Protein AF-A0A959N0W8-F1 (afdb_monomer)

Structure (mmCIF, N/CA/C/O backbone):
data_AF-A0A959N0W8-F1
#
_entry.id   AF-A0A959N0W8-F1
#
loop_
_atom_site.group_PDB
_atom_site.id
_atom_site.type_symbol
_atom_site.label_atom_id
_atom_site.label_alt_id
_atom_site.label_comp_id
_atom_site.label_asym_id
_atom_site.label_entity_id
_atom_site.label_seq_id
_atom_site.pdbx_PDB_ins_code
_atom_site.Cartn_x
_atom_site.Cartn_y
_atom_site.Cartn_z
_atom_site.occupancy
_atom_site.B_iso_or_equiv
_atom_site.auth_seq_id
_atom_site.auth_comp_id
_atom_site.auth_asym_id
_atom_site.auth_atom_id
_atom_site.pdbx_PDB_model_num
ATOM 1 N N . MET A 1 1 ? 77.997 22.842 15.048 1.00 47.34 1 MET A N 1
ATOM 2 C CA . MET A 1 1 ? 76.573 23.053 15.392 1.00 47.34 1 MET A CA 1
ATOM 3 C C . MET A 1 1 ? 75.755 22.990 14.101 1.00 47.34 1 MET A C 1
ATOM 5 O O . MET A 1 1 ? 76.211 23.548 13.115 1.00 47.34 1 MET A O 1
ATOM 9 N N . LYS A 1 2 ? 74.599 22.307 14.126 1.00 52.41 2 LYS A N 1
ATOM 10 C CA . LYS A 1 2 ? 73.578 22.145 13.059 1.00 52.41 2 LYS A CA 1
ATOM 11 C C . LYS A 1 2 ? 73.910 21.214 11.871 1.00 52.41 2 LYS A C 1
ATOM 13 O O . LYS A 1 2 ? 74.287 21.653 10.795 1.00 52.41 2 LYS A O 1
ATOM 18 N N . LYS A 1 3 ? 73.633 19.916 12.056 1.00 55.09 3 LYS A N 1
ATOM 19 C CA . LYS A 1 3 ? 73.355 18.934 10.987 1.00 55.09 3 LYS A CA 1
ATOM 20 C C . LYS A 1 3 ? 72.047 18.191 11.297 1.00 55.09 3 LYS A C 1
ATOM 22 O O . LYS A 1 3 ? 72.105 17.036 11.681 1.00 55.09 3 LYS A O 1
ATOM 27 N N . ILE A 1 4 ? 70.880 18.834 11.194 1.00 58.09 4 ILE A N 1
ATOM 28 C CA . ILE A 1 4 ? 69.575 18.136 11.281 1.00 58.09 4 ILE A CA 1
ATOM 29 C C . ILE A 1 4 ? 68.514 18.910 10.472 1.00 58.09 4 ILE A C 1
ATOM 31 O O . ILE A 1 4 ? 67.648 19.539 11.060 1.00 58.09 4 ILE A O 1
ATOM 35 N N . ILE A 1 5 ? 68.603 18.941 9.133 1.00 57.12 5 ILE A N 1
ATOM 36 C CA . ILE A 1 5 ? 67.492 19.417 8.259 1.00 57.12 5 ILE A CA 1
ATOM 37 C C . ILE A 1 5 ? 67.332 18.555 6.978 1.00 57.12 5 ILE A C 1
ATOM 39 O O . ILE A 1 5 ? 66.414 18.764 6.202 1.00 57.12 5 ILE A O 1
ATOM 43 N N . PHE A 1 6 ? 68.156 17.527 6.732 1.00 55.47 6 PHE A N 1
ATOM 44 C CA . PHE A 1 6 ? 68.065 16.775 5.461 1.00 55.47 6 PHE A CA 1
ATOM 45 C C . PHE A 1 6 ? 67.044 15.625 5.451 1.00 55.47 6 PHE A C 1
ATOM 47 O O . PHE A 1 6 ? 66.518 15.288 4.395 1.00 55.47 6 PHE A O 1
ATOM 54 N N . ILE A 1 7 ? 66.717 15.051 6.610 1.00 68.56 7 ILE A N 1
ATOM 55 C CA . ILE A 1 7 ? 65.813 13.890 6.705 1.00 68.56 7 ILE A CA 1
ATOM 56 C C . ILE A 1 7 ? 64.339 14.246 6.405 1.00 68.56 7 ILE A C 1
ATOM 58 O O . ILE A 1 7 ? 63.716 13.511 5.641 1.00 68.56 7 ILE A O 1
ATOM 62 N N . PRO A 1 8 ? 63.767 15.366 6.903 1.00 68.94 8 PRO A N 1
ATOM 63 C CA . PRO A 1 8 ? 62.358 15.688 6.650 1.00 68.94 8 PRO A CA 1
ATOM 64 C C . PRO A 1 8 ? 62.083 15.983 5.174 1.00 68.94 8 PRO A C 1
ATOM 66 O O . PRO A 1 8 ? 61.073 15.553 4.632 1.00 68.94 8 PRO A O 1
ATOM 69 N N . VAL A 1 9 ? 63.010 16.677 4.507 1.00 75.44 9 VAL A N 1
ATOM 70 C CA . VAL A 1 9 ? 62.871 17.036 3.089 1.00 75.44 9 VAL A CA 1
ATOM 71 C C . VAL A 1 9 ? 62.937 15.791 2.211 1.00 75.44 9 VAL A C 1
ATOM 73 O O . VAL A 1 9 ? 62.137 15.651 1.293 1.00 75.44 9 VAL A O 1
ATOM 76 N N . TYR A 1 10 ? 63.837 14.855 2.520 1.00 77.00 10 TYR A N 1
ATOM 77 C CA . TYR A 1 10 ? 63.947 13.607 1.769 1.00 77.00 10 TYR A CA 1
ATOM 78 C C . TYR A 1 10 ? 62.684 12.744 1.907 1.00 77.00 10 TYR A C 1
ATOM 80 O O . TYR A 1 10 ? 62.170 12.256 0.906 1.00 77.00 10 TYR A O 1
ATOM 88 N N . ILE A 1 11 ? 62.123 12.631 3.118 1.00 79.25 11 ILE A N 1
ATOM 89 C CA . ILE A 1 11 ? 60.866 11.903 3.352 1.00 79.25 11 ILE A CA 1
ATOM 90 C C . ILE A 1 11 ? 59.697 12.565 2.607 1.00 79.25 11 ILE A C 1
ATOM 92 O O . ILE A 1 11 ? 58.929 11.864 1.952 1.00 79.25 11 ILE A O 1
ATOM 96 N N . SER A 1 12 ? 59.592 13.898 2.628 1.00 76.31 12 SER A N 1
ATOM 97 C CA . SER A 1 12 ? 58.545 14.615 1.886 1.00 76.31 12 SER A CA 1
ATOM 98 C C . SER A 1 12 ? 58.672 14.450 0.370 1.00 76.31 12 SER A C 1
ATOM 100 O O . SER A 1 12 ? 57.666 14.280 -0.311 1.00 76.31 12 SER A O 1
ATOM 102 N N . VAL A 1 13 ? 59.891 14.450 -0.179 1.00 76.88 13 VAL A N 1
ATOM 103 C CA . VAL A 1 13 ? 60.117 14.248 -1.621 1.00 76.88 13 VAL A CA 1
ATOM 104 C C . VAL A 1 13 ? 59.813 12.803 -2.036 1.00 76.88 13 VAL A C 1
ATOM 106 O O . VAL A 1 13 ? 59.220 12.584 -3.094 1.00 76.88 13 VAL A O 1
ATOM 109 N N . VAL A 1 14 ? 60.142 11.816 -1.195 1.00 79.69 14 VAL A N 1
ATOM 110 C CA . VAL A 1 14 ? 59.789 10.404 -1.425 1.00 79.69 14 VAL A CA 1
ATOM 111 C C . VAL A 1 14 ? 58.270 10.187 -1.338 1.00 79.69 14 VAL A C 1
ATOM 113 O O . VAL A 1 14 ? 57.697 9.534 -2.203 1.00 79.69 14 VAL A O 1
ATOM 116 N N . LEU A 1 15 ? 57.579 10.794 -0.368 1.00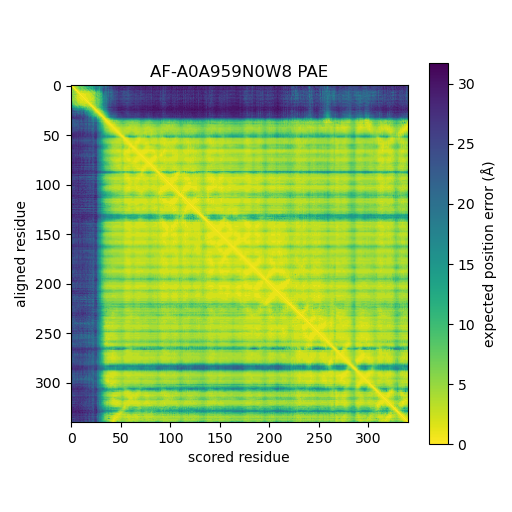 72.94 15 LEU A N 1
ATOM 117 C CA . LEU A 1 15 ? 56.114 10.715 -0.268 1.00 72.94 15 LEU A CA 1
ATOM 118 C C . LEU A 1 15 ? 55.408 11.405 -1.445 1.00 72.94 15 LEU A C 1
ATOM 120 O O . LEU A 1 15 ? 54.473 10.840 -2.008 1.00 72.94 15 LEU A O 1
ATOM 124 N N . CYS A 1 16 ? 55.880 12.579 -1.877 1.00 72.31 16 CYS A N 1
ATOM 125 C CA . CYS A 1 16 ? 55.325 13.256 -3.051 1.00 72.31 16 CYS A CA 1
ATOM 126 C C . CYS A 1 16 ? 55.546 12.464 -4.346 1.00 72.31 16 CYS A C 1
ATOM 128 O O . CYS A 1 16 ? 54.671 12.453 -5.205 1.00 72.31 16 CYS A O 1
ATOM 130 N N . SER A 1 17 ? 56.675 11.767 -4.495 1.00 68.12 17 SER A N 1
ATOM 131 C CA . SER A 1 17 ? 56.922 10.940 -5.685 1.00 68.12 17 SER A CA 1
ATOM 132 C C . SER A 1 17 ? 56.057 9.673 -5.721 1.00 68.12 17 SER A C 1
ATOM 134 O O . SER A 1 17 ? 55.627 9.287 -6.805 1.00 68.12 17 SER A O 1
ATOM 136 N N . ILE A 1 18 ? 55.691 9.093 -4.570 1.00 67.38 18 ILE A N 1
ATOM 137 C CA . ILE A 1 18 ? 54.702 7.997 -4.500 1.00 67.38 18 ILE A CA 1
ATOM 138 C C . ILE A 1 18 ? 53.306 8.479 -4.938 1.00 67.38 18 ILE A C 1
ATOM 140 O O . ILE A 1 18 ? 52.611 7.764 -5.659 1.00 67.38 18 ILE A O 1
ATOM 144 N N . LEU A 1 19 ? 52.914 9.707 -4.575 1.00 59.78 19 LEU A N 1
ATOM 145 C CA . LEU A 1 19 ? 51.626 10.282 -4.990 1.00 59.78 19 LEU A CA 1
ATOM 146 C C . LEU A 1 19 ? 51.546 10.506 -6.509 1.00 59.78 19 LEU A C 1
ATOM 148 O O . LEU A 1 19 ? 50.507 10.229 -7.106 1.00 59.78 19 LEU A O 1
ATOM 152 N N . ILE A 1 20 ? 52.644 10.932 -7.146 1.00 60.94 20 ILE A N 1
ATOM 153 C CA . ILE A 1 20 ? 52.687 11.186 -8.598 1.00 60.94 20 ILE A CA 1
ATOM 154 C C . ILE A 1 20 ? 52.653 9.873 -9.402 1.00 60.94 20 ILE A C 1
ATOM 156 O O . ILE A 1 20 ? 52.026 9.821 -10.457 1.00 60.94 20 ILE A O 1
ATOM 160 N N . VAL A 1 21 ? 53.252 8.784 -8.899 1.00 57.84 21 VAL A N 1
ATOM 161 C CA . VAL A 1 21 ? 53.199 7.464 -9.567 1.00 57.84 21 VAL A CA 1
ATOM 162 C C . VAL A 1 21 ? 51.812 6.809 -9.449 1.00 57.84 21 VAL A C 1
ATOM 164 O O . VAL A 1 21 ? 51.438 6.026 -10.323 1.00 57.84 21 VAL A O 1
ATOM 167 N N . SER A 1 22 ? 51.003 7.174 -8.444 1.00 55.00 22 SER A N 1
ATOM 168 C CA . SER A 1 22 ? 49.610 6.700 -8.336 1.00 55.00 22 SER A CA 1
ATOM 169 C C . SER A 1 22 ? 48.638 7.350 -9.338 1.00 55.00 22 SER A C 1
ATOM 171 O O . SER A 1 22 ? 47.530 6.855 -9.509 1.00 55.00 22 SER A O 1
ATOM 173 N N . CYS A 1 23 ? 49.068 8.403 -10.044 1.00 49.56 23 CYS A N 1
ATOM 174 C CA . CYS A 1 23 ? 48.297 9.108 -11.075 1.00 49.56 23 CYS A CA 1
ATOM 175 C C . CYS A 1 23 ? 48.946 8.983 -12.466 1.00 49.56 23 CYS A C 1
ATOM 177 O O . CYS A 1 23 ? 49.051 9.969 -13.192 1.00 49.56 23 CYS A O 1
ATOM 179 N N . SER A 1 24 ? 49.438 7.799 -12.841 1.00 50.72 24 SER A N 1
ATOM 180 C CA . SER A 1 24 ? 49.870 7.554 -14.224 1.00 50.72 24 SER A CA 1
ATOM 181 C C . SER A 1 24 ? 48.712 6.990 -15.052 1.00 50.72 24 SER A C 1
ATOM 183 O O . SER A 1 24 ? 47.996 6.104 -14.586 1.00 50.72 24 SER A O 1
ATOM 185 N N . ASP A 1 25 ? 48.551 7.465 -16.292 1.00 52.12 25 ASP A N 1
ATOM 186 C CA . ASP A 1 25 ? 47.498 7.055 -17.248 1.00 52.12 25 ASP A CA 1
ATOM 187 C C . ASP A 1 25 ? 47.443 5.537 -17.523 1.00 52.12 25 ASP A C 1
ATOM 189 O O . ASP A 1 25 ? 46.490 5.034 -18.111 1.00 52.12 25 ASP A O 1
ATOM 193 N N . ASN A 1 26 ? 48.455 4.788 -17.074 1.00 50.94 26 ASN A N 1
ATOM 194 C CA . ASN A 1 26 ? 48.542 3.335 -17.192 1.00 50.94 26 ASN A CA 1
ATOM 195 C C . ASN A 1 26 ? 47.866 2.578 -16.037 1.00 50.94 26 ASN A C 1
ATOM 197 O O . ASN A 1 26 ? 47.814 1.350 -16.072 1.00 50.94 26 ASN A O 1
ATOM 201 N N . ASN A 1 27 ? 47.376 3.280 -15.011 1.00 48.88 27 ASN A N 1
ATOM 202 C CA . ASN A 1 27 ? 46.604 2.690 -13.921 1.00 48.88 27 ASN A CA 1
ATOM 203 C C . ASN A 1 27 ? 45.561 3.700 -13.403 1.00 48.88 27 ASN A C 1
ATOM 205 O O . ASN A 1 27 ? 45.645 4.141 -12.254 1.00 48.88 27 ASN A O 1
ATOM 209 N N . PRO A 1 28 ? 44.606 4.135 -14.251 1.00 51.12 28 PRO A N 1
ATOM 210 C CA . PRO A 1 28 ? 43.556 5.027 -13.797 1.00 51.12 28 PRO A CA 1
ATOM 211 C C . PRO A 1 28 ? 42.826 4.351 -12.636 1.00 51.12 28 PRO A C 1
ATOM 213 O O . PRO A 1 28 ? 42.406 3.195 -12.753 1.00 51.12 28 PRO A O 1
ATOM 216 N N . VAL A 1 29 ? 42.635 5.079 -11.533 1.00 46.97 29 VAL A N 1
ATOM 217 C CA . VAL A 1 29 ? 41.564 4.775 -10.579 1.00 46.97 29 VAL A CA 1
ATOM 218 C C . VAL A 1 29 ? 40.260 5.004 -11.341 1.00 46.97 29 VAL A C 1
ATOM 220 O O . VAL A 1 29 ? 39.636 6.057 -11.277 1.00 46.97 29 VAL A O 1
ATOM 223 N N . THR A 1 30 ? 39.906 4.039 -12.178 1.00 44.81 30 THR A N 1
ATOM 224 C CA . THR A 1 30 ? 38.571 3.915 -12.733 1.00 44.81 30 THR A CA 1
ATOM 225 C C . THR A 1 30 ? 37.672 3.659 -11.536 1.00 44.81 30 THR A C 1
ATOM 227 O O . THR A 1 30 ? 37.977 2.788 -10.715 1.00 44.81 30 THR A O 1
ATOM 230 N N . SER A 1 31 ? 36.592 4.433 -11.378 1.00 45.41 31 SER A N 1
ATOM 231 C CA . SER A 1 31 ? 35.527 3.976 -10.491 1.00 45.41 31 SER A CA 1
ATOM 232 C C 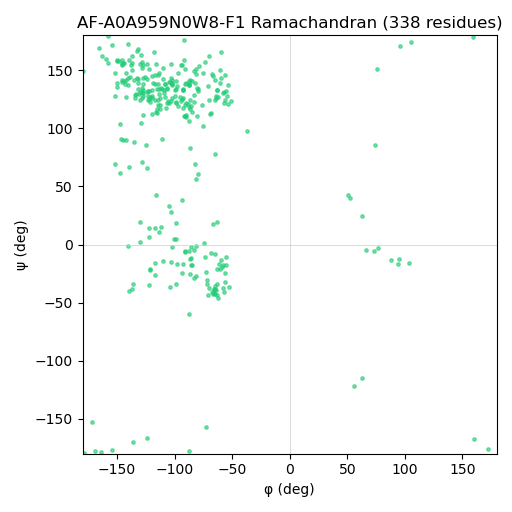. SER A 1 31 ? 35.163 2.578 -10.983 1.00 45.41 31 SER A C 1
ATOM 234 O O . SER A 1 31 ? 34.835 2.398 -12.156 1.00 45.41 31 SER A O 1
ATOM 236 N N . GLN A 1 32 ? 35.283 1.566 -10.124 1.00 45.44 32 GLN A N 1
ATOM 237 C CA . GLN A 1 32 ? 34.792 0.227 -10.467 1.00 45.44 32 GLN A CA 1
ATOM 238 C C . GLN A 1 32 ? 33.281 0.244 -10.754 1.00 45.44 32 G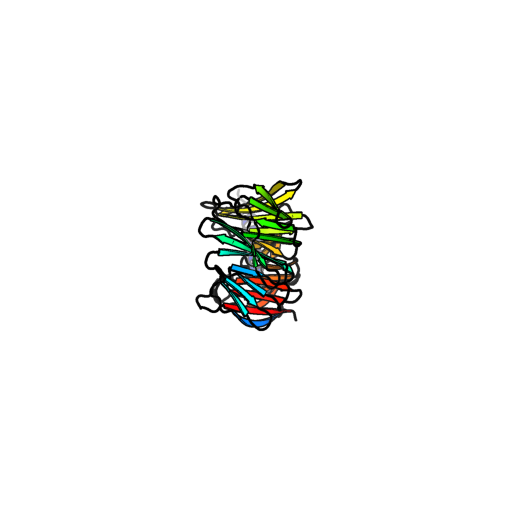LN A C 1
ATOM 240 O O . GLN A 1 32 ? 32.753 -0.679 -11.367 1.00 45.44 32 GLN A O 1
ATOM 245 N N . ASP A 1 33 ? 32.614 1.337 -10.396 1.00 49.75 33 ASP A N 1
ATOM 246 C CA . ASP A 1 33 ? 31.234 1.626 -10.718 1.00 49.75 33 ASP A CA 1
ATOM 247 C C . ASP A 1 33 ? 31.158 2.319 -12.085 1.00 49.75 33 ASP A C 1
ATOM 249 O O . ASP A 1 33 ? 31.103 3.546 -12.199 1.00 49.75 33 ASP A O 1
ATOM 253 N N . GLY A 1 34 ? 31.172 1.521 -13.154 1.00 56.25 34 GLY A N 1
ATOM 254 C CA . GLY A 1 34 ? 30.475 1.922 -14.378 1.00 56.25 34 GLY A CA 1
ATOM 255 C C . GLY A 1 34 ? 28.977 2.127 -14.085 1.00 56.25 34 GLY A C 1
ATOM 256 O O . GLY A 1 34 ? 28.496 1.703 -13.032 1.00 56.25 34 GLY A O 1
ATOM 257 N N . PRO A 1 35 ? 28.203 2.766 -14.984 1.00 69.50 35 PRO A N 1
ATOM 258 C CA . PRO A 1 35 ? 26.764 2.921 -14.772 1.00 69.50 35 PRO A CA 1
ATOM 259 C C . PRO A 1 35 ? 26.121 1.552 -14.513 1.00 69.50 35 PRO A C 1
ATOM 261 O O . PRO A 1 35 ? 26.452 0.585 -15.206 1.00 69.50 35 PRO A O 1
ATOM 264 N N . TYR A 1 36 ? 25.212 1.464 -13.533 1.00 76.31 36 TYR A N 1
ATOM 265 C CA . TYR A 1 36 ? 24.539 0.207 -13.212 1.00 76.31 36 TYR A CA 1
ATOM 266 C C . TYR A 1 36 ? 23.938 -0.422 -14.472 1.00 76.31 36 TYR A C 1
ATOM 268 O O . TYR A 1 36 ? 23.135 0.196 -15.179 1.00 76.31 36 TYR A O 1
ATOM 276 N N . GLN A 1 37 ? 24.326 -1.665 -14.754 1.00 83.00 37 GLN A N 1
ATOM 277 C CA . GLN A 1 37 ? 23.825 -2.402 -15.904 1.00 83.00 37 GLN A CA 1
ATOM 278 C C . GLN A 1 37 ? 22.535 -3.135 -15.524 1.00 83.00 37 GLN A C 1
ATOM 280 O O . GLN A 1 37 ? 22.570 -4.147 -14.825 1.00 83.00 37 GLN A O 1
ATOM 285 N N . PHE A 1 38 ? 21.400 -2.631 -16.011 1.00 86.38 38 PHE A N 1
ATOM 286 C CA . PHE A 1 38 ? 20.104 -3.288 -15.841 1.00 86.38 38 PHE A CA 1
ATOM 287 C C . PHE A 1 38 ? 20.016 -4.612 -16.609 1.00 86.38 38 PHE A C 1
ATOM 289 O O . PHE A 1 38 ? 20.532 -4.736 -17.723 1.00 86.38 38 PHE A O 1
ATOM 296 N N . ASP A 1 39 ? 19.272 -5.562 -16.043 1.00 86.94 39 ASP A N 1
ATOM 297 C CA . ASP A 1 39 ? 18.764 -6.720 -16.781 1.00 86.94 39 ASP A CA 1
ATOM 298 C C . ASP A 1 39 ? 17.669 -6.297 -17.785 1.00 86.94 39 ASP A C 1
ATOM 300 O O . ASP A 1 39 ? 17.066 -5.222 -17.680 1.00 86.94 39 ASP A O 1
ATOM 304 N N . SER A 1 40 ? 17.381 -7.170 -18.757 1.00 84.62 40 SER A N 1
ATOM 305 C CA . SER A 1 40 ? 16.259 -6.997 -19.688 1.00 84.62 40 SER A CA 1
ATOM 306 C C . SER A 1 40 ? 14.913 -6.941 -18.959 1.00 84.62 40 SER A C 1
ATOM 308 O O . SER A 1 40 ? 14.739 -7.623 -17.948 1.00 84.62 40 SER A O 1
ATOM 310 N N . SER A 1 41 ? 13.940 -6.215 -19.524 1.00 88.81 41 SER A N 1
ATOM 311 C CA . SER A 1 41 ? 12.583 -6.135 -18.970 1.00 88.81 41 SER A CA 1
ATOM 312 C C . SER A 1 41 ? 11.951 -7.516 -18.804 1.00 88.81 41 SER A C 1
ATOM 314 O O . SER A 1 41 ? 11.969 -8.354 -19.720 1.00 88.81 41 SER A O 1
ATOM 316 N N . ARG A 1 42 ? 11.377 -7.749 -17.626 1.00 89.12 42 ARG A N 1
ATOM 317 C CA . ARG A 1 42 ? 10.822 -9.046 -17.224 1.00 89.12 42 ARG A CA 1
ATOM 318 C C . ARG A 1 42 ? 9.345 -9.181 -17.540 1.00 89.12 42 ARG A C 1
ATOM 320 O O . ARG A 1 42 ? 8.837 -10.299 -17.576 1.00 89.12 42 ARG A O 1
ATOM 327 N N . TYR A 1 43 ? 8.673 -8.064 -17.792 1.00 90.00 43 TYR A N 1
ATOM 328 C CA . TYR A 1 43 ? 7.241 -8.046 -18.040 1.00 90.00 43 TYR A CA 1
ATOM 329 C C . TYR A 1 43 ? 6.922 -7.607 -19.470 1.00 90.00 43 TYR A C 1
ATOM 331 O O . TYR A 1 43 ? 7.600 -6.772 -20.076 1.00 90.00 43 TYR A O 1
ATOM 339 N N . GLU A 1 44 ? 5.862 -8.188 -20.013 1.00 91.56 44 GLU A N 1
ATOM 340 C CA . GLU A 1 44 ? 5.164 -7.703 -21.195 1.00 91.56 44 GLU A CA 1
ATOM 341 C C . GLU A 1 44 ? 4.052 -6.763 -20.739 1.00 91.56 44 GLU A C 1
ATOM 343 O O . GLU A 1 44 ? 3.077 -7.182 -20.111 1.00 91.56 44 GLU A O 1
ATOM 348 N N . TRP A 1 45 ? 4.227 -5.474 -21.022 1.00 89.50 45 TRP A N 1
ATOM 349 C CA . TRP A 1 45 ? 3.301 -4.431 -20.601 1.00 89.50 45 TRP A CA 1
ATOM 350 C C . TRP A 1 45 ? 2.257 -4.161 -21.678 1.00 89.50 45 TRP A C 1
ATOM 352 O O . TRP A 1 45 ? 2.590 -3.830 -22.816 1.00 89.50 45 TRP A O 1
ATOM 362 N N . ARG A 1 46 ? 0.984 -4.235 -21.290 1.00 90.00 46 ARG A N 1
ATOM 363 C CA . ARG A 1 46 ? -0.146 -3.708 -22.056 1.00 90.00 46 ARG A CA 1
ATOM 364 C C . ARG A 1 46 ? -0.632 -2.421 -21.402 1.00 90.00 46 ARG A C 1
ATOM 366 O O . ARG A 1 46 ? -0.749 -2.354 -20.181 1.00 90.00 46 ARG A O 1
ATOM 373 N N . THR A 1 47 ? -0.980 -1.442 -22.228 1.00 88.12 47 THR A N 1
ATOM 374 C CA . THR A 1 47 ? -1.658 -0.220 -21.790 1.00 88.12 47 THR A CA 1
ATOM 375 C C . THR A 1 47 ? -3.141 -0.300 -22.131 1.00 88.12 47 THR A C 1
ATOM 377 O O . THR A 1 47 ? -3.516 -0.736 -23.219 1.00 88.12 47 THR A O 1
ATOM 380 N N . ASP A 1 48 ? -3.968 0.139 -21.198 1.00 86.38 48 ASP A N 1
ATOM 381 C CA . ASP A 1 48 ? -5.407 0.315 -21.317 1.00 86.38 48 ASP A CA 1
ATOM 382 C C . ASP A 1 48 ? -5.791 1.711 -20.790 1.00 86.38 48 ASP A C 1
ATOM 384 O O . ASP A 1 48 ? -4.972 2.417 -20.197 1.00 86.38 48 ASP A O 1
ATOM 388 N N . THR A 1 49 ? -7.025 2.145 -21.030 1.00 84.88 49 THR A N 1
ATOM 389 C CA . THR A 1 49 ? -7.532 3.449 -20.591 1.00 84.88 49 THR A CA 1
ATOM 390 C C . THR A 1 49 ? -8.611 3.269 -19.534 1.00 84.88 49 THR A C 1
ATOM 392 O O . THR A 1 49 ? -9.686 2.744 -19.814 1.00 84.88 49 THR A O 1
ATOM 395 N N . LEU A 1 50 ? -8.340 3.770 -18.332 1.00 82.81 50 LEU A N 1
ATOM 396 C CA . LEU A 1 50 ? -9.311 3.909 -17.256 1.00 82.81 50 LEU A CA 1
ATOM 397 C C . LEU A 1 50 ? -9.913 5.319 -17.313 1.00 82.81 50 LEU A C 1
ATOM 399 O O . LEU A 1 50 ? -9.190 6.312 -17.261 1.00 82.81 50 LEU A O 1
ATOM 403 N N . TYR A 1 51 ? -11.237 5.431 -17.376 1.00 75.00 51 TYR A N 1
ATOM 404 C CA . TYR A 1 51 ? -11.936 6.721 -17.324 1.00 75.00 51 TYR A CA 1
ATOM 405 C C . TYR A 1 51 ? -12.108 7.189 -15.872 1.00 75.00 51 TYR A C 1
ATOM 407 O O . TYR A 1 51 ? -13.204 7.175 -15.320 1.00 75.00 51 TYR A O 1
ATOM 415 N N . SER A 1 52 ? -10.994 7.556 -15.239 1.00 73.12 52 SER A N 1
ATOM 416 C CA . SER A 1 52 ? -10.950 8.188 -13.919 1.00 73.12 52 SER A CA 1
ATOM 417 C C . SER A 1 52 ? -9.847 9.243 -13.893 1.00 73.12 52 SER A C 1
ATOM 419 O O . SER A 1 52 ? -8.776 9.030 -14.462 1.00 73.12 52 SER A O 1
ATOM 421 N N . SER A 1 53 ? -10.097 10.366 -13.221 1.00 71.94 53 SER A N 1
ATOM 422 C CA . SER A 1 53 ? -9.120 11.448 -13.034 1.00 71.94 53 SER A CA 1
ATOM 423 C C . SER A 1 53 ? -8.198 11.229 -11.827 1.00 71.94 53 SER A C 1
ATOM 425 O O . SER A 1 53 ? -7.131 11.838 -11.738 1.00 71.94 53 SER A O 1
ATOM 427 N N . TYR A 1 54 ? -8.575 10.349 -10.895 1.00 85.62 54 TYR A N 1
ATOM 428 C CA . TYR A 1 54 ? -7.806 10.085 -9.679 1.00 85.62 54 TYR A CA 1
ATOM 429 C C . TYR A 1 54 ? -7.994 8.643 -9.203 1.00 85.62 54 TYR A C 1
ATOM 431 O O . TYR A 1 54 ? -9.120 8.140 -9.173 1.00 85.62 54 TYR A O 1
ATOM 439 N N . VAL A 1 55 ? -6.895 7.993 -8.817 1.00 89.31 55 VAL A N 1
ATOM 440 C CA . VAL A 1 55 ? -6.895 6.671 -8.180 1.00 89.31 55 VAL A CA 1
ATOM 441 C C . VAL A 1 55 ? -6.076 6.753 -6.893 1.00 89.31 55 VAL A C 1
ATOM 443 O O . VAL A 1 55 ? -4.865 6.940 -6.932 1.00 89.31 55 VAL A O 1
ATOM 446 N N . SER A 1 56 ? -6.742 6.631 -5.746 1.00 88.50 56 SER A N 1
ATOM 447 C CA . SER A 1 56 ? -6.109 6.651 -4.423 1.00 88.50 56 SER A CA 1
ATOM 448 C C . SER A 1 56 ? -5.502 5.309 -4.034 1.00 88.50 56 SER A C 1
ATOM 450 O O . SER A 1 56 ? -4.596 5.261 -3.207 1.00 88.50 56 SER A O 1
ATOM 452 N N . ASN A 1 57 ? -6.044 4.212 -4.563 1.00 91.81 57 ASN A N 1
ATOM 453 C CA . ASN A 1 57 ? -5.611 2.860 -4.238 1.00 91.81 57 ASN A CA 1
ATOM 454 C C . ASN A 1 57 ? -6.126 1.870 -5.289 1.00 91.81 57 ASN A C 1
ATOM 456 O O . ASN A 1 57 ? -7.081 2.155 -6.018 1.00 91.81 57 ASN A O 1
ATOM 460 N N . LEU A 1 58 ? -5.535 0.681 -5.345 1.00 93.12 58 LEU A N 1
ATOM 461 C CA . LEU A 1 58 ? -6.029 -0.399 -6.188 1.00 93.12 58 LEU A CA 1
ATOM 462 C C . LEU A 1 58 ? -5.844 -1.761 -5.520 1.00 93.12 58 LEU A C 1
ATOM 464 O O . LEU A 1 58 ? -5.003 -1.931 -4.639 1.00 93.12 58 LEU A O 1
ATOM 468 N N . PHE A 1 59 ? -6.650 -2.733 -5.932 1.00 93.88 59 PHE A N 1
ATOM 469 C CA . PHE A 1 59 ? -6.640 -4.083 -5.379 1.00 93.88 59 PHE A CA 1
ATOM 470 C C . PHE A 1 59 ? -7.099 -5.104 -6.422 1.00 93.88 59 PHE A C 1
ATOM 472 O O . PHE A 1 59 ? -7.934 -4.792 -7.262 1.00 93.88 59 PHE A O 1
ATOM 479 N N . GLY A 1 60 ? -6.577 -6.325 -6.378 1.00 91.69 60 GLY A N 1
ATOM 480 C CA . GLY A 1 60 ? -7.015 -7.406 -7.259 1.00 91.69 60 GLY A CA 1
ATOM 481 C C . GLY A 1 60 ? -6.254 -8.699 -6.991 1.00 91.69 60 GLY A C 1
ATOM 482 O O . GLY A 1 60 ? -5.093 -8.663 -6.588 1.00 91.69 60 GLY A O 1
ATOM 483 N N . PHE A 1 61 ? -6.909 -9.836 -7.218 1.00 86.31 61 PHE A N 1
ATOM 484 C CA . PHE A 1 61 ? -6.300 -11.172 -7.089 1.00 86.31 61 PHE A CA 1
ATOM 485 C C . PHE A 1 61 ? -5.749 -11.693 -8.405 1.00 86.31 61 PHE A C 1
ATOM 487 O O . PHE A 1 61 ? -4.871 -12.547 -8.418 1.00 86.31 61 PHE A O 1
ATOM 494 N N . ASP A 1 62 ? -6.298 -11.201 -9.505 1.00 87.88 62 ASP A N 1
ATOM 495 C CA . ASP A 1 62 ? -5.929 -11.537 -10.864 1.00 87.88 62 ASP A CA 1
ATOM 496 C C . ASP A 1 62 ? -6.297 -10.359 -11.783 1.00 87.88 62 ASP A C 1
ATOM 498 O O . ASP A 1 62 ? -6.772 -9.309 -11.343 1.00 87.88 62 ASP A O 1
ATOM 502 N N . THR A 1 63 ? -6.080 -10.527 -13.085 1.00 85.75 63 THR A N 1
ATOM 503 C CA . THR A 1 63 ? -6.413 -9.514 -14.096 1.00 85.75 63 THR A CA 1
ATOM 504 C C . THR A 1 63 ? -7.875 -9.537 -14.539 1.00 85.75 63 THR A C 1
ATOM 506 O O . THR A 1 63 ? -8.281 -8.674 -15.318 1.00 85.75 63 THR A O 1
ATOM 509 N N . SER A 1 64 ? -8.662 -10.503 -14.063 1.00 87.25 64 SER A N 1
ATOM 510 C CA . SER A 1 64 ? -10.094 -10.607 -14.331 1.00 87.25 64 SER A CA 1
ATOM 511 C C . SER A 1 64 ? -10.932 -9.777 -13.370 1.00 87.25 64 SER A C 1
ATOM 513 O O . SER A 1 64 ? -12.084 -9.537 -13.689 1.00 87.25 64 SER A O 1
ATOM 515 N N . HIS A 1 65 ? -10.396 -9.348 -12.222 1.00 90.06 65 HIS A N 1
ATOM 516 C CA . HIS A 1 65 ? -11.093 -8.491 -11.261 1.00 90.06 65 HIS A CA 1
ATOM 517 C C . HIS A 1 65 ? -10.105 -7.543 -10.572 1.00 90.06 65 HIS A C 1
ATOM 519 O O . HIS A 1 65 ? -9.524 -7.859 -9.531 1.00 90.06 65 HIS A O 1
ATOM 525 N N . VAL A 1 66 ? -9.925 -6.357 -11.158 1.00 93.62 66 VAL A N 1
ATOM 526 C CA . VAL A 1 66 ? -9.093 -5.291 -10.580 1.00 93.62 66 VAL A CA 1
ATOM 527 C C . VAL A 1 66 ? -9.970 -4.114 -10.179 1.00 93.62 66 VAL A C 1
ATOM 529 O O . VAL A 1 66 ? -10.729 -3.580 -10.983 1.00 93.62 66 VAL A O 1
ATOM 532 N N . PHE A 1 67 ? -9.844 -3.704 -8.928 1.00 94.38 67 PHE A N 1
ATOM 533 C CA . PHE A 1 67 ? -10.598 -2.642 -8.289 1.00 94.38 67 PHE A CA 1
ATOM 534 C C . PHE A 1 67 ? -9.729 -1.390 -8.218 1.00 94.38 67 PHE A C 1
ATOM 536 O O . PHE A 1 67 ? -8.620 -1.430 -7.688 1.00 94.38 67 PHE A O 1
ATOM 543 N N . PHE A 1 68 ? -10.249 -0.279 -8.725 1.00 94.06 68 PHE A N 1
ATOM 544 C CA . PHE A 1 68 ? -9.610 1.031 -8.721 1.00 94.06 68 PHE A CA 1
ATOM 545 C C . PHE A 1 68 ? -10.434 1.977 -7.871 1.00 94.06 68 PHE A C 1
ATOM 547 O O . PHE A 1 68 ? -11.590 2.271 -8.188 1.00 94.06 68 PHE A O 1
ATOM 554 N N . LEU A 1 69 ? -9.828 2.446 -6.792 1.00 92.94 69 LEU A N 1
ATOM 555 C CA . LEU A 1 69 ? -10.465 3.319 -5.830 1.00 92.94 69 LEU A CA 1
ATOM 556 C C . LEU A 1 69 ? -10.208 4.771 -6.231 1.00 92.94 69 LEU A C 1
ATOM 558 O O . LEU A 1 69 ? -9.073 5.229 -6.179 1.00 92.94 69 LEU A O 1
ATOM 562 N N . GLY A 1 70 ? -11.239 5.484 -6.673 1.00 90.69 70 GLY A N 1
ATOM 563 C CA . GLY A 1 70 ? -11.199 6.934 -6.852 1.00 90.69 70 GLY A CA 1
ATOM 564 C C . GLY A 1 70 ? -11.573 7.660 -5.561 1.00 90.69 70 GLY A C 1
ATOM 565 O O . GLY A 1 70 ? -11.859 7.033 -4.546 1.00 90.69 70 GLY A O 1
ATOM 566 N N . THR A 1 71 ? -11.622 8.995 -5.582 1.00 88.12 71 THR A N 1
ATOM 567 C CA . THR A 1 71 ? -12.029 9.765 -4.389 1.00 88.12 71 THR A CA 1
ATOM 568 C C . THR A 1 71 ? -13.467 9.450 -3.979 1.00 88.12 71 THR A C 1
ATOM 570 O O . THR A 1 71 ? -13.715 9.218 -2.804 1.00 88.12 71 THR A O 1
ATOM 573 N N . HIS A 1 72 ? -14.390 9.424 -4.945 1.00 90.50 72 HIS A N 1
ATOM 574 C CA . HIS A 1 72 ? -15.843 9.272 -4.752 1.00 90.50 72 HIS A CA 1
ATOM 575 C C . HIS A 1 72 ? -16.433 8.175 -5.647 1.00 90.50 72 HIS A C 1
ATOM 577 O O . HIS A 1 72 ? -17.620 8.160 -5.971 1.00 90.50 72 HIS A O 1
ATOM 583 N N . SER A 1 73 ? -15.584 7.281 -6.142 1.00 91.88 73 SER A N 1
ATOM 584 C CA . SER A 1 73 ? -15.991 6.248 -7.080 1.00 91.88 73 SER A CA 1
ATOM 585 C C . SER A 1 73 ? -15.134 5.005 -6.937 1.00 91.88 73 SER A C 1
ATOM 587 O O . SER A 1 73 ? -14.006 5.045 -6.448 1.00 91.88 73 SER A O 1
ATOM 589 N N . LEU A 1 74 ? -15.682 3.893 -7.399 1.00 92.31 74 LEU A N 1
ATOM 590 C CA . LEU A 1 74 ? -14.973 2.641 -7.576 1.00 92.31 74 LEU A CA 1
ATOM 591 C C . LEU A 1 74 ? -15.136 2.215 -9.028 1.00 92.31 74 LEU A C 1
ATOM 593 O O . LEU A 1 74 ? -16.254 2.179 -9.536 1.00 92.31 74 LEU A O 1
ATOM 597 N N . SER A 1 75 ? -14.040 1.862 -9.687 1.00 93.31 75 SER A N 1
ATOM 598 C CA . SER A 1 75 ? -14.089 1.205 -10.992 1.00 93.31 75 SER A CA 1
ATOM 599 C C . SER A 1 75 ? -13.591 -0.228 -10.873 1.00 93.31 75 SER A C 1
ATOM 601 O O . SER A 1 75 ? -12.571 -0.476 -10.240 1.00 93.31 75 SER A O 1
ATOM 603 N N . ILE A 1 76 ? -14.302 -1.169 -11.482 1.00 93.12 76 ILE A N 1
ATOM 604 C CA . ILE A 1 76 ? -13.953 -2.589 -11.516 1.00 93.12 76 ILE A CA 1
ATOM 605 C C . ILE A 1 76 ? -13.640 -2.957 -12.962 1.00 93.12 76 ILE A C 1
ATOM 607 O O . ILE A 1 76 ? -14.497 -2.818 -13.834 1.00 93.12 76 ILE A O 1
ATOM 611 N N . TYR A 1 77 ? -12.422 -3.421 -13.214 1.00 91.75 77 TYR A N 1
ATOM 612 C CA . TYR A 1 77 ? -12.000 -3.975 -14.494 1.00 91.75 77 TYR A CA 1
ATOM 613 C C . TYR A 1 77 ? -12.161 -5.488 -14.485 1.00 91.75 77 TYR A C 1
ATOM 615 O O . TYR A 1 77 ? -11.581 -6.160 -13.631 1.00 91.75 77 TYR A O 1
ATOM 623 N N . ASN A 1 78 ? -12.920 -6.010 -15.452 1.00 90.00 78 ASN A N 1
ATOM 624 C CA . ASN A 1 78 ? -13.242 -7.433 -15.529 1.00 90.00 78 ASN A CA 1
ATOM 625 C C . ASN A 1 78 ? -12.367 -8.245 -16.516 1.00 90.00 78 ASN A C 1
ATOM 627 O O . ASN A 1 78 ? -12.775 -9.296 -17.008 1.00 90.00 78 ASN A O 1
ATOM 631 N N . GLY A 1 79 ? -11.202 -7.715 -16.903 1.00 87.06 79 GLY A N 1
ATOM 632 C CA . GLY A 1 79 ? -10.350 -8.290 -17.953 1.00 87.06 79 GLY A CA 1
ATOM 633 C C . GLY A 1 79 ? -10.669 -7.812 -19.377 1.00 87.06 79 GLY A C 1
ATOM 634 O O . GLY A 1 79 ? -9.850 -8.005 -20.280 1.00 87.06 79 GLY A O 1
ATOM 635 N N . ALA A 1 80 ? -11.819 -7.165 -19.583 1.00 87.94 80 ALA A N 1
ATOM 636 C CA . ALA A 1 80 ? -12.222 -6.630 -20.886 1.00 87.94 80 ALA A CA 1
ATOM 637 C C . ALA A 1 80 ? -12.895 -5.254 -20.804 1.00 87.94 80 ALA A C 1
ATOM 639 O O . ALA A 1 80 ? -12.645 -4.397 -21.645 1.00 87.94 80 ALA A O 1
ATOM 640 N N . ASN A 1 81 ? -13.749 -5.045 -19.805 1.00 89.75 81 ASN A N 1
ATOM 641 C CA . ASN A 1 81 ? -14.569 -3.853 -19.637 1.00 89.75 81 ASN A CA 1
ATOM 642 C C . ASN A 1 81 ? -14.418 -3.280 -18.226 1.00 89.75 81 ASN A C 1
ATOM 644 O O . ASN A 1 81 ? -13.994 -3.970 -17.297 1.00 89.75 81 ASN A O 1
ATOM 648 N N . TYR A 1 82 ? -14.837 -2.025 -18.073 1.00 90.38 82 TYR A N 1
ATOM 649 C CA . TYR A 1 82 ? -14.923 -1.343 -16.788 1.00 90.38 82 TYR A CA 1
ATOM 650 C C . TYR A 1 82 ? -16.385 -1.170 -16.381 1.00 90.38 82 TYR A C 1
ATOM 652 O O . TYR A 1 82 ? -17.226 -0.811 -17.202 1.00 90.38 82 TYR A O 1
ATOM 660 N N . SER A 1 83 ? -16.676 -1.400 -15.105 1.00 91.56 83 SER A N 1
ATOM 661 C CA . SER A 1 83 ? -17.921 -0.978 -14.457 1.00 91.56 83 SER A CA 1
ATOM 662 C C . SER A 1 83 ? -17.585 0.045 -13.384 1.00 91.56 83 SER A C 1
ATOM 664 O O . SER A 1 83 ? -16.658 -0.183 -12.610 1.00 91.56 83 SER A O 1
ATOM 666 N N . SER A 1 84 ? -18.321 1.152 -13.323 1.00 91.06 84 SER A N 1
ATOM 667 C CA . SER A 1 84 ? -18.066 2.225 -12.359 1.00 91.06 84 SER A CA 1
ATOM 668 C C . SER A 1 84 ? -19.261 2.427 -11.437 1.00 91.06 84 SER A C 1
ATOM 670 O O . SER A 1 84 ? -20.409 2.419 -11.876 1.00 91.06 84 SER A O 1
ATOM 672 N N . TYR A 1 85 ? -18.965 2.637 -10.161 1.00 91.88 85 TYR A N 1
ATOM 673 C CA . TYR A 1 85 ? -19.920 2.872 -9.087 1.00 91.88 85 TYR A CA 1
ATOM 674 C C . TYR A 1 85 ? -19.581 4.218 -8.449 1.00 91.88 85 TYR A C 1
ATOM 676 O O . TYR A 1 85 ? -18.435 4.438 -8.054 1.00 91.88 85 TYR A O 1
ATOM 684 N N . ALA A 1 86 ? -20.553 5.124 -8.387 1.00 90.94 86 ALA A N 1
ATOM 685 C CA . ALA A 1 86 ? -20.395 6.445 -7.785 1.00 90.94 86 ALA A CA 1
ATOM 686 C C . ALA A 1 86 ? -20.950 6.455 -6.356 1.00 90.94 86 ALA A C 1
ATOM 688 O O . ALA A 1 86 ? -21.983 5.844 -6.083 1.00 90.94 86 ALA A O 1
ATOM 689 N N . PHE A 1 87 ? -20.252 7.155 -5.466 1.00 88.81 87 PHE A N 1
ATOM 690 C CA . PHE A 1 87 ? -20.597 7.311 -4.058 1.00 88.81 87 PHE A CA 1
ATOM 691 C C . PHE A 1 87 ? -20.414 8.785 -3.687 1.00 88.81 87 PHE A C 1
ATOM 693 O O . PHE A 1 87 ? -19.330 9.215 -3.292 1.00 88.81 87 PHE A O 1
ATOM 700 N N . ASP A 1 88 ? -21.477 9.568 -3.877 1.00 79.62 88 ASP A N 1
ATOM 701 C CA . ASP A 1 88 ? -21.432 11.038 -3.854 1.00 79.62 88 ASP A CA 1
ATOM 702 C C . ASP A 1 88 ? -21.024 11.634 -2.496 1.00 79.62 88 ASP A C 1
ATOM 704 O O . ASP A 1 88 ? -20.567 12.775 -2.415 1.00 79.62 88 ASP A O 1
ATOM 708 N N . ASP A 1 89 ? -21.171 10.871 -1.420 1.00 84.69 89 ASP A N 1
ATOM 709 C CA . ASP A 1 89 ? -20.983 11.316 -0.045 1.00 84.69 89 ASP A CA 1
ATOM 710 C C . ASP A 1 89 ? -19.744 10.717 0.632 1.00 84.69 89 ASP A C 1
ATOM 712 O O . ASP A 1 89 ? -19.297 11.245 1.647 1.00 84.69 89 ASP A O 1
ATOM 716 N N . MET A 1 90 ? -19.135 9.672 0.073 1.00 87.94 90 MET A N 1
ATOM 717 C CA . MET A 1 90 ? -18.024 8.963 0.706 1.00 87.94 90 MET A CA 1
ATOM 718 C C . MET A 1 90 ? -16.696 9.270 0.021 1.00 87.94 90 MET A C 1
ATOM 720 O O . MET A 1 90 ? -16.579 9.210 -1.201 1.00 87.94 90 MET A O 1
ATOM 724 N N . ARG A 1 91 ? -15.668 9.560 0.824 1.00 90.88 91 ARG A N 1
ATOM 725 C CA . ARG A 1 91 ? -14.273 9.619 0.383 1.00 90.88 91 ARG A CA 1
ATOM 726 C C . ARG A 1 91 ? -13.568 8.314 0.686 1.00 90.88 91 ARG A C 1
ATOM 728 O O . ARG A 1 91 ? -13.428 7.942 1.852 1.00 90.88 91 ARG A O 1
ATOM 735 N N . PHE A 1 92 ? -13.089 7.646 -0.350 1.00 92.81 92 PHE A N 1
ATOM 736 C CA . PHE A 1 92 ? -12.394 6.378 -0.208 1.00 92.81 92 PHE A CA 1
ATOM 737 C C . PHE A 1 92 ? -10.892 6.537 0.032 1.00 92.81 92 PHE A C 1
ATOM 739 O O . PHE A 1 92 ? -10.222 7.309 -0.653 1.00 92.81 92 PHE A O 1
ATOM 746 N N . ASN A 1 93 ? -10.354 5.746 0.963 1.00 92.81 93 ASN A N 1
ATOM 747 C CA . ASN A 1 93 ? -8.930 5.765 1.315 1.00 92.81 93 ASN A CA 1
ATOM 748 C C . ASN A 1 93 ? -8.259 4.398 1.140 1.00 92.81 93 ASN A C 1
ATOM 750 O O . ASN A 1 93 ? -7.077 4.322 0.801 1.00 92.81 93 ASN A O 1
ATOM 754 N N . VAL A 1 94 ? -8.980 3.308 1.414 1.00 95.12 94 VAL A N 1
ATOM 755 C CA . VAL A 1 94 ? -8.372 1.979 1.484 1.00 95.12 94 VAL A CA 1
ATOM 756 C C . VAL A 1 94 ? -9.286 0.903 0.913 1.00 95.12 94 VAL A C 1
ATOM 758 O O . VAL A 1 94 ? -10.508 0.985 1.012 1.00 95.12 94 VAL A O 1
ATOM 761 N N . ILE A 1 95 ? -8.674 -0.118 0.323 1.00 96.19 95 ILE A N 1
ATOM 762 C CA . ILE A 1 95 ? -9.335 -1.308 -0.202 1.00 96.19 95 ILE A CA 1
ATOM 763 C C . ILE A 1 95 ? -8.478 -2.540 0.109 1.00 96.19 95 ILE A C 1
ATOM 765 O O . ILE A 1 95 ? -7.249 -2.467 0.085 1.00 96.19 95 ILE A O 1
ATOM 769 N N . GLY A 1 96 ? -9.123 -3.661 0.419 1.00 95.62 96 GLY A N 1
ATOM 770 C CA . GLY A 1 96 ? -8.474 -4.955 0.628 1.00 95.62 96 GLY A CA 1
ATOM 771 C C . GLY A 1 96 ? -9.485 -6.096 0.611 1.00 95.62 96 GLY A C 1
ATOM 772 O O . GLY A 1 96 ? -10.690 -5.863 0.640 1.00 95.62 96 GLY A O 1
ATOM 773 N N . GLY A 1 97 ? -9.020 -7.338 0.560 1.00 95.38 97 GLY A N 1
ATOM 774 C CA . GLY A 1 97 ? -9.899 -8.500 0.477 1.00 95.38 97 GLY A CA 1
ATOM 775 C C . GLY A 1 97 ? -9.136 -9.817 0.465 1.00 95.38 97 GLY A C 1
ATOM 776 O O . GLY A 1 97 ? -7.907 -9.824 0.497 1.00 95.38 97 GLY A O 1
ATOM 777 N N . ILE A 1 98 ? -9.882 -10.917 0.380 1.00 93.94 98 ILE A N 1
ATOM 778 C CA . ILE A 1 98 ? -9.341 -12.290 0.294 1.00 93.94 98 ILE A CA 1
ATOM 779 C C . ILE A 1 98 ? -9.777 -13.060 -0.962 1.00 93.94 98 ILE A C 1
ATOM 781 O O . ILE A 1 98 ? -9.084 -13.987 -1.367 1.00 93.94 98 ILE A O 1
ATOM 785 N N . ASP A 1 99 ? -10.888 -12.664 -1.591 1.00 93.00 99 ASP A N 1
ATOM 786 C CA . ASP A 1 99 ? -11.349 -13.164 -2.890 1.00 93.00 99 ASP A CA 1
ATOM 787 C C . ASP A 1 99 ? -12.301 -12.147 -3.563 1.00 93.00 99 ASP A C 1
ATOM 789 O O . ASP A 1 99 ? -12.601 -11.095 -2.991 1.00 93.00 99 ASP A O 1
ATOM 793 N N . ASN A 1 100 ? -12.798 -12.458 -4.767 1.00 90.88 100 ASN A N 1
ATOM 794 C CA . ASN A 1 100 ? -13.676 -11.584 -5.569 1.00 90.88 100 ASN A CA 1
ATOM 795 C C . ASN A 1 100 ? -15.059 -11.294 -4.944 1.00 90.88 100 ASN A C 1
ATOM 797 O O . ASN A 1 100 ? -15.793 -10.447 -5.459 1.00 90.88 100 ASN A O 1
ATOM 801 N N . SER A 1 101 ? -15.409 -11.966 -3.846 1.00 92.75 101 SER A N 1
ATOM 802 C CA . SER A 1 101 ? -16.684 -11.850 -3.128 1.00 92.75 101 SER A CA 1
ATOM 803 C C . SER A 1 101 ? -16.502 -11.438 -1.658 1.00 92.75 101 SER A C 1
ATOM 805 O O . SER A 1 1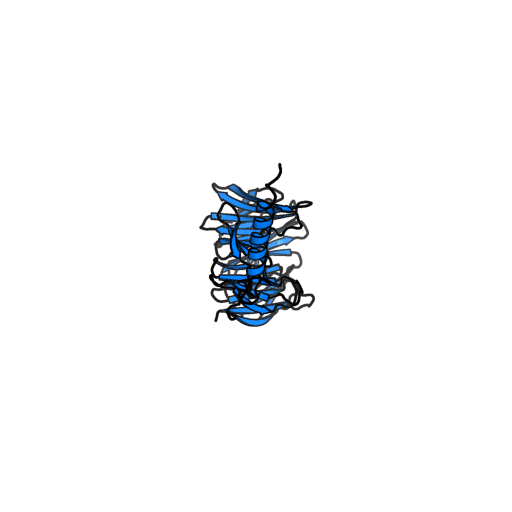01 ? -17.456 -11.426 -0.877 1.00 92.75 101 SER A O 1
ATOM 807 N N . ASN A 1 102 ? -15.278 -11.106 -1.250 1.00 95.12 102 ASN A N 1
ATOM 808 C CA . ASN A 1 102 ? -14.941 -10.666 0.098 1.00 95.12 102 ASN A CA 1
ATOM 809 C C . ASN A 1 102 ? -13.929 -9.524 0.014 1.00 95.12 102 ASN A C 1
ATOM 811 O O . ASN A 1 102 ? -12.768 -9.654 0.414 1.00 95.12 102 ASN A O 1
ATOM 815 N N . ILE A 1 103 ? -14.400 -8.402 -0.530 1.00 96.44 103 ILE A N 1
ATOM 816 C CA . ILE A 1 103 ? -13.626 -7.170 -0.688 1.00 96.44 103 ILE A CA 1
ATOM 817 C C . ILE A 1 103 ? -14.243 -6.102 0.189 1.00 96.44 103 ILE A C 1
ATOM 819 O O . ILE A 1 103 ? -15.459 -5.971 0.268 1.00 96.44 103 ILE A O 1
ATOM 823 N N . TYR A 1 104 ? -13.395 -5.337 0.849 1.00 97.06 104 TYR A N 1
ATOM 824 C CA . TYR A 1 104 ? -13.775 -4.352 1.835 1.00 97.06 104 TYR A CA 1
ATOM 825 C C . TYR A 1 104 ? -13.137 -3.023 1.472 1.00 97.06 104 TYR A C 1
ATOM 827 O O . TYR A 1 104 ? -11.949 -2.947 1.151 1.00 97.06 104 TYR A O 1
ATOM 835 N N . ILE A 1 105 ? -13.949 -1.977 1.513 1.00 96.38 105 ILE A N 1
ATOM 836 C CA . ILE A 1 105 ? -13.562 -0.628 1.126 1.00 96.38 105 ILE A CA 1
ATOM 837 C C . ILE A 1 105 ? -13.816 0.280 2.316 1.00 96.38 105 ILE A C 1
ATOM 839 O O . ILE A 1 105 ? -14.931 0.325 2.832 1.00 96.38 105 ILE A O 1
ATOM 843 N N . GLY A 1 106 ? -12.777 0.985 2.750 1.00 95.50 106 GLY A N 1
ATOM 844 C CA . GLY A 1 106 ? -12.812 1.895 3.884 1.00 95.50 106 GLY A CA 1
ATOM 845 C C . GLY A 1 106 ? -12.619 3.347 3.466 1.00 95.50 106 GLY A C 1
ATOM 846 O O . GLY A 1 106 ? -11.900 3.669 2.511 1.00 95.50 106 GLY A O 1
ATOM 847 N N . GLY A 1 107 ? -13.261 4.238 4.211 1.00 94.44 107 GLY A N 1
ATOM 848 C CA . GLY A 1 107 ? -13.168 5.669 3.985 1.00 94.44 107 GLY A CA 1
ATOM 849 C C . GLY A 1 107 ? -13.834 6.485 5.082 1.00 94.44 107 GLY A C 1
ATOM 850 O O . GLY A 1 107 ? -13.923 6.051 6.234 1.00 94.44 107 GLY A O 1
ATOM 851 N N . TRP A 1 108 ? -14.280 7.678 4.706 1.00 91.44 108 TRP A N 1
ATOM 852 C CA . TRP A 1 108 ? -14.948 8.632 5.585 1.00 91.44 108 TRP A CA 1
ATOM 853 C C . TRP A 1 108 ? -15.946 9.506 4.840 1.00 91.44 108 TRP A C 1
ATOM 855 O O . TRP A 1 108 ? -15.843 9.714 3.630 1.00 91.44 108 TRP A O 1
ATOM 865 N N . TYR A 1 109 ? -16.880 10.052 5.601 1.00 88.12 109 TYR A N 1
ATOM 866 C CA . TYR A 1 109 ? -17.804 11.089 5.183 1.00 88.12 109 TYR A CA 1
ATOM 867 C C . TYR A 1 109 ? -17.252 12.493 5.488 1.00 88.12 109 TYR A C 1
ATOM 869 O O . TYR A 1 109 ? -16.422 12.660 6.385 1.00 88.12 109 TYR A O 1
ATOM 877 N N . PRO A 1 110 ? -17.750 13.546 4.810 1.00 82.81 110 PRO A N 1
ATOM 878 C CA . PRO A 1 110 ? -17.421 14.936 5.123 1.00 82.81 110 PRO A CA 1
ATOM 879 C C . PRO A 1 110 ? -17.710 15.357 6.570 1.00 82.81 110 PRO A C 1
ATOM 881 O O . PRO A 1 110 ? -17.098 16.306 7.052 1.00 82.81 110 PRO A O 1
ATOM 884 N N . ASN A 1 111 ? -18.633 14.678 7.258 1.00 82.94 111 ASN A N 1
ATOM 885 C CA . ASN A 1 111 ? -18.949 14.927 8.667 1.00 82.94 111 ASN A CA 1
ATOM 886 C C . ASN A 1 111 ? -17.960 14.256 9.648 1.00 82.94 111 ASN A C 1
ATOM 888 O O . ASN A 1 111 ? -18.114 14.424 10.854 1.00 82.94 111 ASN A O 1
ATOM 892 N N . GLY A 1 112 ? -16.963 13.520 9.143 1.00 79.62 112 GLY A N 1
ATOM 893 C CA . GLY A 1 112 ? -15.965 12.801 9.935 1.00 79.62 112 GLY A CA 1
ATOM 894 C C . GLY A 1 112 ? -16.300 11.333 10.205 1.00 79.62 112 GLY A C 1
ATOM 895 O O . GLY A 1 112 ? -15.407 10.597 10.611 1.00 79.62 112 GLY A O 1
ATOM 896 N N . ASP A 1 113 ? -17.530 10.879 9.939 1.00 87.19 113 ASP A N 1
ATOM 897 C CA . ASP A 1 113 ? -17.921 9.494 10.205 1.00 87.19 113 ASP A CA 1
ATOM 898 C C . ASP A 1 113 ? -17.181 8.505 9.305 1.00 87.19 113 ASP A C 1
ATOM 900 O O . ASP A 1 113 ? -16.924 8.751 8.122 1.00 87.19 113 ASP A O 1
ATOM 904 N N . TYR A 1 114 ? -16.885 7.337 9.862 1.00 90.12 114 TYR A N 1
ATOM 905 C CA . TYR A 1 114 ? -16.303 6.229 9.123 1.00 90.12 114 TYR A CA 1
ATOM 906 C C . TYR A 1 114 ? -17.359 5.457 8.352 1.00 90.12 114 TYR A C 1
ATOM 908 O O . TYR A 1 114 ? -18.495 5.293 8.796 1.00 90.12 114 TYR A O 1
ATOM 916 N N . ARG A 1 115 ? -16.934 4.872 7.237 1.00 91.44 115 ARG A N 1
ATOM 917 C CA . ARG A 1 115 ? -17.718 3.862 6.537 1.00 91.44 115 ARG A CA 1
ATOM 918 C C . ARG A 1 115 ? -16.816 2.761 6.032 1.00 91.44 115 ARG A C 1
ATOM 920 O O . ARG A 1 115 ? -15.732 3.023 5.505 1.00 91.44 115 ARG A O 1
ATOM 927 N N . VAL A 1 116 ? -17.291 1.533 6.197 1.00 94.75 116 VAL A N 1
ATOM 928 C CA . VAL A 1 116 ? -16.711 0.360 5.558 1.00 94.75 116 VAL A CA 1
ATOM 929 C C . VAL A 1 116 ? -17.820 -0.384 4.846 1.00 94.75 116 VAL A C 1
ATOM 931 O O . VAL A 1 116 ? -18.825 -0.736 5.458 1.00 94.75 116 VAL A O 1
ATOM 934 N N . MET A 1 117 ? -17.620 -0.631 3.559 1.00 95.06 117 MET A N 1
ATOM 935 C CA . MET A 1 117 ? -18.521 -1.434 2.742 1.00 95.06 117 MET A CA 1
ATOM 936 C C . MET A 1 117 ? -17.849 -2.747 2.375 1.00 95.06 117 MET A C 1
ATOM 938 O O . MET A 1 117 ? -16.654 -2.772 2.086 1.00 95.06 117 MET A O 1
ATOM 942 N N . LYS A 1 118 ? -18.632 -3.822 2.345 1.00 95.88 118 LYS A N 1
ATOM 943 C CA . LYS A 1 118 ? -18.254 -5.110 1.773 1.00 95.88 118 LYS A CA 1
ATOM 944 C C . LYS A 1 118 ? -18.860 -5.241 0.378 1.00 95.88 118 LYS A C 1
ATOM 946 O O . LYS A 1 118 ? -20.049 -5.001 0.216 1.00 95.88 118 LYS A O 1
ATOM 951 N N . TRP A 1 119 ? -18.061 -5.663 -0.590 1.00 95.00 119 TRP A N 1
ATOM 952 C CA . TRP A 1 119 ? -18.494 -6.172 -1.885 1.00 95.00 119 TRP A CA 1
ATOM 953 C C . TRP A 1 119 ? -18.573 -7.697 -1.839 1.00 95.00 119 TRP A C 1
ATOM 955 O O . TRP A 1 119 ? -17.594 -8.353 -1.470 1.00 95.00 119 TRP A O 1
ATOM 965 N N . ASP A 1 120 ? -19.724 -8.248 -2.223 1.00 94.50 120 ASP A N 1
ATOM 966 C CA . ASP A 1 120 ? -19.998 -9.692 -2.223 1.00 94.50 120 ASP A CA 1
ATOM 967 C C . ASP A 1 120 ? -19.885 -10.365 -3.607 1.00 94.50 120 ASP A C 1
ATOM 969 O O . ASP A 1 120 ? -20.155 -11.557 -3.753 1.00 94.50 120 ASP A O 1
ATOM 973 N N . GLY A 1 121 ? -19.463 -9.618 -4.630 1.00 91.88 121 GLY A N 1
ATOM 974 C CA . GLY A 1 121 ? -19.457 -10.065 -6.027 1.00 91.88 121 GLY A CA 1
ATOM 975 C C . GLY A 1 121 ? -20.586 -9.468 -6.869 1.00 91.88 121 GLY A C 1
ATOM 976 O O . GLY A 1 121 ? -20.502 -9.505 -8.096 1.00 91.88 121 GLY A O 1
ATOM 977 N N . ALA A 1 122 ? -21.613 -8.896 -6.238 1.00 91.56 122 ALA A N 1
ATOM 978 C CA . ALA A 1 122 ? -22.754 -8.304 -6.930 1.00 91.56 122 ALA A CA 1
ATOM 979 C C . ALA A 1 122 ? -23.199 -6.964 -6.332 1.00 91.56 122 ALA A C 1
ATOM 981 O O . ALA A 1 122 ? -23.600 -6.062 -7.069 1.00 91.56 122 ALA A O 1
ATOM 982 N N . THR A 1 123 ? -23.159 -6.832 -5.008 1.00 93.25 123 THR A N 1
ATOM 983 C CA . THR A 1 123 ? -23.689 -5.680 -4.281 1.00 93.25 123 THR A CA 1
ATOM 984 C C . THR A 1 123 ? -22.756 -5.223 -3.166 1.00 93.25 123 THR A C 1
ATOM 986 O O . THR A 1 123 ? -21.856 -5.945 -2.732 1.00 93.25 123 THR A O 1
ATOM 989 N N . PHE A 1 124 ? -22.976 -3.986 -2.712 1.00 93.88 124 PHE A N 1
ATOM 990 C CA . PHE A 1 124 ? -22.311 -3.429 -1.542 1.00 93.88 124 PHE A CA 1
ATOM 991 C C . PHE A 1 124 ? -23.213 -3.521 -0.316 1.00 93.88 124 PHE A C 1
ATOM 993 O O . PHE A 1 124 ? -24.377 -3.125 -0.363 1.00 93.88 124 PHE A O 1
ATOM 1000 N N . THR A 1 125 ? -22.649 -3.978 0.797 1.00 94.50 125 THR A N 1
ATOM 1001 C CA . THR A 1 125 ? -23.305 -3.979 2.107 1.00 94.50 125 THR A CA 1
ATOM 1002 C C . THR A 1 125 ? -22.466 -3.217 3.117 1.00 94.50 125 THR A C 1
ATOM 1004 O O . THR A 1 125 ? -21.266 -3.466 3.242 1.00 94.50 125 THR A O 1
ATOM 1007 N N . ASP A 1 126 ? -23.100 -2.326 3.869 1.00 92.94 126 ASP A N 1
ATOM 1008 C CA . ASP A 1 126 ? -22.445 -1.579 4.937 1.00 92.94 126 ASP A CA 1
ATOM 1009 C C . ASP A 1 126 ? -22.113 -2.460 6.142 1.00 92.94 126 ASP A C 1
ATOM 1011 O O . ASP A 1 126 ? -22.937 -3.253 6.605 1.00 92.94 126 ASP A O 1
ATOM 1015 N N . LEU A 1 127 ? -20.906 -2.290 6.679 1.00 93.81 127 LEU A N 1
ATOM 1016 C CA . LEU A 1 127 ? -20.545 -2.827 7.983 1.00 93.81 127 LEU A CA 1
ATOM 1017 C C . LEU A 1 127 ? -20.855 -1.801 9.083 1.00 93.81 127 LEU A C 1
ATOM 1019 O O . LEU A 1 127 ? -20.548 -0.618 8.913 1.00 93.81 127 LEU A O 1
ATOM 1023 N N . PRO A 1 128 ? -21.389 -2.232 10.240 1.00 91.50 128 PRO A N 1
ATOM 1024 C CA . PRO A 1 128 ? -21.756 -1.339 11.338 1.00 91.50 128 PRO A CA 1
ATOM 1025 C C . PRO A 1 128 ? -20.530 -0.932 12.175 1.00 91.50 128 PRO A C 1
ATOM 1027 O O . PRO A 1 128 ? -20.440 -1.241 13.364 1.00 91.50 128 PRO A O 1
ATOM 1030 N N . VAL A 1 129 ? -19.556 -0.265 11.551 1.00 90.62 129 VAL A N 1
ATOM 1031 C CA . VAL A 1 129 ? -18.368 0.249 12.248 1.00 90.62 129 VAL A CA 1
ATOM 1032 C C . VAL A 1 129 ? -18.810 1.302 13.274 1.00 90.62 129 VAL A C 1
ATOM 1034 O O . VAL A 1 129 ? -19.592 2.185 12.918 1.00 90.62 129 VAL A O 1
ATOM 1037 N N . PRO A 1 130 ? -18.331 1.250 14.532 1.00 88.94 130 PRO A N 1
ATOM 1038 C CA . PRO A 1 130 ? -18.634 2.283 15.516 1.00 88.94 130 PRO A CA 1
ATOM 1039 C C . PRO A 1 130 ? -18.264 3.680 14.999 1.00 88.94 130 PRO A C 1
ATOM 1041 O O . PRO A 1 130 ? -17.136 3.897 14.554 1.00 88.94 130 PRO A O 1
ATOM 1044 N N . SER A 1 131 ? -19.212 4.618 15.061 1.00 81.19 131 SER A N 1
ATOM 1045 C CA . SER A 1 131 ? -18.999 6.008 14.648 1.00 81.19 131 SER A CA 1
ATOM 1046 C C . SER A 1 131 ? -17.968 6.695 15.539 1.00 81.19 131 SER A C 1
ATOM 1048 O O . SER A 1 131 ? -17.995 6.532 16.764 1.00 81.19 131 SER A O 1
ATOM 1050 N N . ASP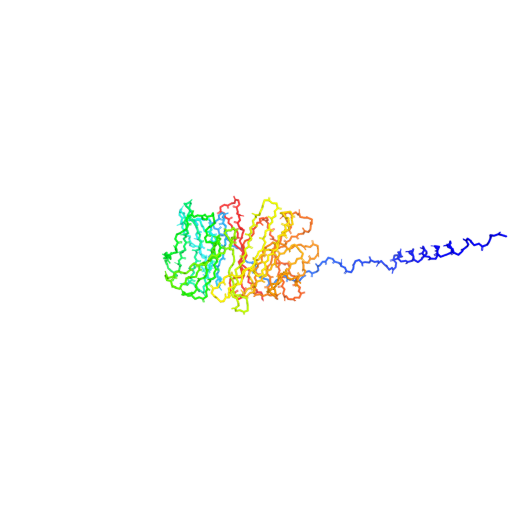 A 1 132 ? -17.125 7.529 14.945 1.00 77.00 132 ASP A N 1
ATOM 1051 C CA . ASP A 1 132 ? -16.200 8.389 15.670 1.00 77.00 132 ASP A CA 1
ATOM 1052 C C . ASP A 1 132 ? -16.001 9.694 14.905 1.00 77.00 132 ASP A C 1
ATOM 1054 O O . ASP A 1 132 ? -15.287 9.753 13.912 1.00 77.00 132 ASP A O 1
ATOM 1058 N N . THR A 1 133 ? -16.641 10.754 15.383 1.00 73.75 133 THR A N 1
ATOM 1059 C CA . THR A 1 133 ? -16.564 12.078 14.758 1.00 73.75 133 THR A CA 1
ATOM 1060 C C . THR A 1 133 ? -15.356 12.887 15.235 1.00 73.75 133 THR A C 1
ATOM 1062 O O . THR A 1 133 ? -15.200 14.039 14.834 1.00 73.75 133 THR A O 1
ATOM 1065 N N . ALA A 1 134 ? -14.542 12.362 16.160 1.00 73.88 134 ALA A N 1
ATOM 1066 C CA . ALA A 1 134 ? -13.454 13.120 16.784 1.00 73.88 134 ALA A CA 1
ATOM 1067 C C . ALA A 1 134 ? -12.141 13.079 15.986 1.00 73.88 134 ALA A C 1
ATOM 1069 O O . ALA A 1 134 ? -11.217 13.838 16.281 1.00 73.88 134 ALA A O 1
ATOM 1070 N N . THR A 1 135 ? -12.044 12.200 14.995 1.00 74.56 135 THR A N 1
ATOM 1071 C CA . THR A 1 135 ? -10.839 11.983 14.192 1.00 74.56 135 THR A CA 1
ATOM 1072 C C . THR A 1 135 ? -10.879 12.753 12.887 1.00 74.56 135 THR A C 1
ATOM 1074 O O . THR A 1 135 ? -11.926 12.922 12.264 1.00 74.56 135 THR A O 1
ATOM 1077 N N . LYS A 1 136 ? -9.706 13.178 12.428 1.00 79.00 136 LYS A N 1
ATOM 1078 C CA . LYS A 1 136 ? -9.548 13.867 11.150 1.00 79.00 136 LYS A CA 1
ATOM 1079 C C . LYS A 1 136 ? -9.458 12.890 9.979 1.00 79.00 136 LYS A C 1
ATOM 1081 O O . LYS A 1 136 ? -9.803 13.257 8.857 1.00 79.00 136 LYS A O 1
ATOM 1086 N N . TYR A 1 137 ? -8.950 11.685 10.223 1.00 82.88 137 TYR A N 1
ATOM 1087 C CA . TYR A 1 137 ? -8.765 10.664 9.196 1.00 82.88 137 TYR A CA 1
ATOM 1088 C C . TYR A 1 137 ? -9.775 9.534 9.364 1.00 82.88 137 TYR A C 1
ATOM 1090 O O . TYR A 1 137 ? -10.033 9.096 10.477 1.00 82.88 137 TYR A O 1
ATOM 1098 N N . GLY A 1 138 ? -10.331 9.081 8.238 1.00 91.44 138 GLY A N 1
ATOM 1099 C CA . GLY A 1 138 ? -11.207 7.915 8.172 1.00 91.44 138 GLY A CA 1
ATOM 1100 C C . GLY A 1 138 ? -10.489 6.583 8.341 1.00 91.44 138 GLY A C 1
ATOM 1101 O O . GLY A 1 138 ? -9.353 6.505 8.797 1.00 91.44 138 GLY A O 1
ATOM 1102 N N . ILE A 1 139 ? -11.115 5.524 7.830 1.00 95.44 139 ILE A N 1
ATOM 1103 C CA . ILE A 1 139 ? -10.460 4.219 7.712 1.00 95.44 139 ILE A CA 1
ATOM 1104 C C . ILE A 1 139 ? -9.360 4.314 6.650 1.00 95.44 139 ILE A C 1
ATOM 1106 O O . ILE A 1 139 ? -9.650 4.512 5.473 1.00 95.44 139 ILE A O 1
ATOM 1110 N N . THR A 1 140 ? -8.100 4.202 7.063 1.00 95.06 140 THR A N 1
ATOM 1111 C CA . THR A 1 140 ? -6.904 4.382 6.219 1.00 95.06 140 THR A CA 1
ATOM 1112 C C . THR A 1 140 ? -6.056 3.121 6.086 1.00 95.06 140 THR A C 1
ATOM 1114 O O . THR A 1 140 ? -5.225 3.040 5.184 1.00 95.06 140 THR A O 1
ATOM 1117 N N . GLY A 1 141 ? -6.265 2.131 6.955 1.00 95.75 141 GLY A N 1
ATOM 1118 C CA . GLY A 1 141 ? -5.609 0.827 6.902 1.00 95.75 141 GLY A CA 1
ATOM 1119 C C . GLY A 1 141 ? -6.634 -0.301 6.903 1.00 95.75 141 GLY A C 1
ATOM 1120 O O . GLY A 1 141 ? -7.664 -0.198 7.567 1.00 95.75 141 GLY A O 1
ATOM 1121 N N . ILE A 1 142 ? -6.353 -1.382 6.179 1.00 96.88 142 ILE A N 1
ATOM 1122 C CA . ILE A 1 142 ? -7.184 -2.585 6.192 1.00 96.88 142 ILE A CA 1
ATOM 1123 C C . ILE A 1 142 ? -6.326 -3.837 6.039 1.00 96.88 142 ILE A C 1
ATOM 1125 O O . ILE A 1 142 ? -5.394 -3.854 5.239 1.00 96.88 142 ILE A O 1
ATOM 1129 N N . LEU A 1 143 ? -6.673 -4.878 6.790 1.00 96.25 143 LEU A N 1
ATOM 1130 C CA . LEU A 1 143 ? -6.213 -6.247 6.589 1.00 96.25 143 LEU A CA 1
ATOM 1131 C C . LEU A 1 143 ? -7.423 -7.172 6.690 1.00 96.25 143 LEU A C 1
ATOM 1133 O O . LEU A 1 143 ? -8.165 -7.114 7.668 1.00 96.25 143 LEU A O 1
ATOM 1137 N N . VAL A 1 144 ? -7.607 -8.032 5.694 1.00 96.44 144 VAL A N 1
ATOM 1138 C CA . VAL A 1 144 ? -8.687 -9.024 5.657 1.00 96.44 144 VAL A CA 1
ATOM 1139 C C . VAL A 1 144 ? -8.030 -10.397 5.704 1.00 96.44 144 VAL A C 1
ATOM 1141 O O . VAL A 1 144 ? -7.314 -10.760 4.778 1.00 96.44 144 VAL A O 1
ATOM 1144 N N . GLN A 1 145 ? -8.229 -11.139 6.791 1.00 95.19 145 GLN A N 1
ATOM 1145 C CA . GLN A 1 145 ? -7.706 -12.505 6.944 1.00 95.19 145 GLN A CA 1
ATOM 1146 C C . GLN A 1 145 ? -8.778 -13.549 6.622 1.00 95.19 145 GLN A C 1
ATOM 1148 O O . GLN A 1 145 ? -8.487 -14.606 6.071 1.00 95.19 145 GLN A O 1
ATOM 1153 N N . SER A 1 146 ? -10.033 -13.241 6.946 1.00 96.00 146 SER A N 1
ATOM 1154 C CA . SER A 1 146 ? -11.207 -14.034 6.588 1.00 96.00 146 SER A CA 1
ATOM 1155 C C . SER A 1 146 ? -12.445 -13.124 6.536 1.00 96.00 146 SER A C 1
ATOM 1157 O O . SER A 1 146 ? -12.368 -11.976 6.985 1.00 96.00 146 SER A O 1
ATOM 1159 N N . PRO A 1 147 ? -13.616 -13.602 6.069 1.00 94.38 147 PRO A N 1
ATOM 1160 C CA . PRO A 1 147 ? -14.844 -12.801 6.094 1.00 94.38 147 PRO A CA 1
ATOM 1161 C C . PRO A 1 147 ? -15.255 -12.338 7.504 1.00 94.38 147 PRO A C 1
ATOM 1163 O O . PRO A 1 147 ? -16.026 -11.389 7.640 1.00 94.38 147 PRO A O 1
ATOM 1166 N N . ASN A 1 148 ? -14.735 -13.012 8.538 1.00 95.12 148 ASN A N 1
ATOM 1167 C CA . ASN A 1 148 ? -14.998 -12.764 9.953 1.00 95.12 148 ASN A CA 1
ATOM 1168 C C . ASN A 1 148 ? -13.736 -12.334 10.722 1.00 95.12 148 ASN A C 1
ATOM 1170 O O . ASN A 1 148 ? -13.715 -12.397 11.944 1.00 95.12 148 ASN A O 1
ATOM 1174 N N . GLU A 1 149 ? -12.661 -11.953 10.039 1.00 96.69 149 GLU A N 1
ATOM 1175 C CA . GLU A 1 149 ? -11.427 -11.519 10.692 1.00 96.69 149 GLU A CA 1
ATOM 1176 C C . GLU A 1 149 ? -10.834 -10.366 9.891 1.00 96.69 149 GLU A C 1
ATOM 1178 O O . GLU A 1 149 ? -10.092 -10.561 8.924 1.00 96.69 149 GLU A O 1
ATOM 1183 N N . ILE A 1 150 ? -11.246 -9.154 10.264 1.00 97.81 150 ILE A N 1
ATOM 1184 C CA . ILE A 1 150 ? -10.904 -7.925 9.554 1.00 97.81 150 ILE A CA 1
ATOM 1185 C C . ILE A 1 150 ? -10.313 -6.941 10.552 1.00 97.81 150 ILE A C 1
ATOM 1187 O O . ILE A 1 150 ? -10.905 -6.663 11.594 1.00 97.81 150 ILE A O 1
ATOM 1191 N N . TRP A 1 151 ? -9.171 -6.367 10.211 1.00 98.00 151 TRP A N 1
ATOM 1192 C CA . TRP A 1 151 ? -8.554 -5.294 10.973 1.00 98.00 151 TRP A CA 1
ATOM 1193 C C . TRP A 1 151 ? -8.649 -3.992 10.196 1.00 98.00 151 TRP A C 1
ATOM 1195 O O . TRP A 1 151 ? -8.328 -3.946 9.009 1.00 98.00 151 TRP A O 1
ATOM 1205 N N . LEU A 1 152 ? -9.075 -2.932 10.874 1.00 97.56 152 LEU A N 1
ATOM 1206 C CA . LEU A 1 152 ? -9.253 -1.605 10.296 1.00 97.56 152 LEU A CA 1
ATOM 1207 C C . LEU A 1 152 ? -8.418 -0.596 11.075 1.00 97.56 152 LEU A C 1
ATOM 1209 O O . LEU A 1 152 ? -8.523 -0.511 12.296 1.00 97.56 152 LEU A O 1
ATOM 1213 N N . GLY A 1 153 ? -7.601 0.175 10.371 1.00 96.31 153 GLY A N 1
ATOM 1214 C CA . GLY A 1 153 ? -6.775 1.233 10.941 1.00 96.31 153 GLY A CA 1
ATOM 1215 C C . GLY A 1 153 ? -7.381 2.603 10.677 1.00 96.31 153 GLY A C 1
ATOM 1216 O O . GLY A 1 153 ? -7.821 2.871 9.560 1.00 96.31 153 GLY A O 1
ATOM 1217 N N . THR A 1 154 ? -7.372 3.465 11.690 1.00 95.19 154 THR A N 1
ATOM 1218 C CA . THR A 1 154 ? -7.745 4.884 11.596 1.00 95.19 154 THR A CA 1
ATOM 1219 C C . THR A 1 154 ? -6.722 5.734 12.370 1.00 95.19 154 THR A C 1
ATOM 1221 O O . THR A 1 154 ? -5.661 5.244 12.773 1.00 95.19 154 THR A O 1
ATOM 1224 N N . GLU A 1 155 ? -7.007 7.017 12.569 1.00 93.81 155 GLU A N 1
ATOM 1225 C CA . GLU A 1 155 ? -6.308 7.874 13.521 1.00 93.81 155 GLU A CA 1
ATOM 1226 C C . GLU A 1 155 ? -6.644 7.485 14.969 1.00 93.81 155 GLU A C 1
ATOM 1228 O O . GLU A 1 155 ? -7.800 7.424 15.377 1.00 93.81 155 GLU A O 1
ATOM 1233 N N . GLY A 1 156 ? -5.618 7.191 15.766 1.00 93.81 156 GLY A N 1
ATOM 1234 C CA . GLY A 1 156 ? -5.739 6.933 17.199 1.00 93.81 156 GLY A CA 1
ATOM 1235 C C . GLY A 1 156 ? -6.356 5.589 17.584 1.00 93.81 156 GLY A C 1
ATOM 1236 O O . GLY A 1 156 ? -6.383 5.251 18.773 1.00 93.81 156 GLY A O 1
ATOM 1237 N N . LYS A 1 157 ? -6.841 4.802 16.617 1.00 95.25 157 LYS A N 1
ATOM 1238 C CA . LYS A 1 157 ? -7.551 3.548 16.879 1.00 95.25 157 LYS A CA 1
ATOM 1239 C C . LYS A 1 157 ? -7.290 2.483 15.822 1.00 95.25 157 LYS A C 1
ATOM 1241 O O . LYS A 1 157 ? -7.007 2.766 14.658 1.00 95.25 157 LYS A O 1
ATOM 1246 N N . ILE A 1 158 ? -7.458 1.239 16.253 1.00 97.19 158 ILE A N 1
ATOM 1247 C CA . ILE A 1 158 ? -7.542 0.062 15.396 1.00 97.19 158 ILE A CA 1
ATOM 1248 C C . ILE A 1 158 ? -8.799 -0.710 15.794 1.00 97.19 158 ILE A C 1
ATOM 1250 O O . ILE A 1 158 ? -9.014 -0.977 16.977 1.00 97.19 158 ILE A O 1
ATOM 1254 N N . PHE A 1 159 ? -9.622 -1.086 14.822 1.00 97.00 159 PHE A N 1
ATOM 1255 C CA . PHE A 1 159 ? -10.791 -1.929 15.042 1.00 97.00 159 PHE A CA 1
ATOM 1256 C C . PHE A 1 159 ? -10.510 -3.359 14.599 1.00 97.00 159 PHE A C 1
ATOM 1258 O O . PHE A 1 159 ? -9.925 -3.587 13.543 1.00 97.00 159 PHE A O 1
ATOM 1265 N N . PHE A 1 160 ? -10.978 -4.314 15.394 1.00 97.69 160 PHE A N 1
ATOM 1266 C CA . PHE A 1 160 ? -11.103 -5.711 15.006 1.00 97.69 160 PHE A CA 1
ATOM 1267 C C . PHE A 1 160 ? -12.571 -6.032 14.742 1.00 97.69 160 PHE A C 1
ATOM 1269 O O . PHE A 1 160 ? -13.402 -5.866 15.637 1.00 97.69 160 PHE A O 1
ATOM 1276 N N . ALA A 1 161 ? -12.880 -6.491 13.535 1.00 96.69 161 ALA A N 1
ATOM 1277 C CA . ALA A 1 161 ? -14.197 -6.954 13.133 1.00 96.69 161 ALA A CA 1
ATOM 1278 C C . ALA A 1 161 ? -14.240 -8.485 13.100 1.00 96.69 161 ALA A C 1
ATOM 1280 O O . ALA A 1 161 ? -13.481 -9.120 12.365 1.00 96.69 161 ALA A O 1
ATOM 1281 N N . ASN A 1 162 ? -15.186 -9.049 13.853 1.00 95.50 162 ASN A N 1
ATOM 1282 C CA . ASN A 1 162 ? -15.617 -10.436 13.745 1.00 95.50 162 ASN A CA 1
ATOM 1283 C C . ASN A 1 162 ? -17.047 -10.479 13.193 1.00 95.50 162 ASN A C 1
ATOM 1285 O O . ASN A 1 162 ? -18.028 -10.351 13.934 1.00 95.50 162 ASN A O 1
ATOM 1289 N N . GLY A 1 163 ? -17.151 -10.556 11.866 1.00 90.25 163 GLY A N 1
ATOM 1290 C CA . GLY A 1 163 ? -18.406 -10.369 11.145 1.00 90.25 163 GLY A CA 1
ATOM 1291 C C . GLY A 1 163 ? -18.944 -8.950 11.356 1.00 90.25 163 GLY A C 1
ATOM 1292 O O . GLY A 1 163 ? -18.313 -7.976 10.958 1.00 90.25 163 GLY A O 1
ATOM 1293 N N . ILE A 1 164 ? -20.102 -8.833 12.012 1.00 90.19 164 ILE A N 1
ATOM 1294 C CA . ILE A 1 164 ? -20.738 -7.540 12.335 1.00 90.19 164 ILE A CA 1
ATOM 1295 C C . ILE A 1 164 ? -20.329 -6.973 13.703 1.00 90.19 164 ILE A C 1
ATOM 1297 O O . ILE A 1 164 ? -20.745 -5.875 14.060 1.00 90.19 164 ILE A O 1
ATOM 1301 N N . SER A 1 165 ? -19.577 -7.730 14.506 1.00 94.69 165 SER A N 1
ATOM 1302 C CA . SER A 1 165 ? -19.153 -7.303 15.843 1.00 94.69 165 SER A CA 1
ATOM 1303 C C . SER A 1 165 ? -17.787 -6.637 15.795 1.00 94.69 165 SER A C 1
ATOM 1305 O O . SER A 1 165 ? -16.855 -7.186 15.213 1.00 94.69 165 SER A O 1
ATOM 1307 N N . PHE A 1 166 ? -17.657 -5.489 16.460 1.00 95.81 166 PHE A N 1
ATOM 1308 C CA . PHE A 1 166 ? -16.432 -4.696 16.472 1.00 95.81 166 PHE A CA 1
ATOM 1309 C C . PHE A 1 166 ? -15.847 -4.584 17.876 1.00 95.81 166 PHE A C 1
ATOM 1311 O O . PHE A 1 166 ? -16.560 -4.334 18.849 1.00 95.81 166 PHE A O 1
ATOM 1318 N N . LYS A 1 167 ? -14.525 -4.711 17.967 1.00 96.50 167 LYS A N 1
ATOM 1319 C CA . LYS A 1 167 ? -13.739 -4.375 19.152 1.00 96.50 167 LYS A CA 1
ATOM 1320 C C . LYS A 1 167 ? -12.773 -3.247 18.813 1.00 96.50 167 LYS A C 1
ATOM 1322 O O . LYS A 1 167 ? -11.984 -3.365 17.881 1.00 96.50 167 LYS A O 1
ATOM 1327 N N . GLU A 1 168 ? -12.837 -2.163 19.579 1.00 96.00 168 GLU A N 1
ATOM 1328 C CA . GLU A 1 168 ? -11.928 -1.021 19.452 1.00 96.00 168 GLU A CA 1
ATOM 1329 C C . GLU A 1 168 ? -10.671 -1.238 20.303 1.00 96.00 168 GLU A C 1
ATOM 1331 O O . GLU A 1 168 ? -10.748 -1.651 21.463 1.00 96.00 168 GLU A O 1
ATOM 1336 N N . TYR A 1 169 ? -9.518 -0.893 19.738 1.00 97.12 169 TYR A N 1
ATOM 1337 C CA . TYR A 1 169 ? -8.261 -0.755 20.451 1.00 97.12 169 TYR A CA 1
ATOM 1338 C C . TYR A 1 169 ? -7.729 0.663 20.275 1.00 97.12 169 TYR A C 1
ATOM 1340 O O . TYR A 1 169 ? -7.495 1.116 19.154 1.00 97.12 169 TYR A O 1
ATOM 1348 N N . LYS A 1 170 ? -7.512 1.356 21.391 1.00 95.31 170 LYS A N 1
ATOM 1349 C CA . LYS A 1 170 ? -6.924 2.697 21.393 1.00 95.31 170 LYS A CA 1
ATOM 1350 C C . LYS A 1 170 ? -5.406 2.608 21.312 1.00 95.31 170 LYS A C 1
ATOM 1352 O O . LYS A 1 170 ? -4.795 1.777 21.982 1.00 95.31 170 LYS A O 1
ATOM 1357 N N . ILE A 1 171 ? -4.820 3.497 20.525 1.00 96.00 171 ILE A N 1
ATOM 1358 C CA . ILE A 1 171 ? -3.378 3.732 20.436 1.00 96.00 171 ILE A CA 1
ATOM 1359 C C . ILE A 1 171 ? -3.101 5.220 20.713 1.00 96.00 171 ILE A C 1
ATOM 1361 O O . ILE A 1 171 ? -3.963 5.927 21.233 1.00 96.00 171 ILE A O 1
ATOM 1365 N N . ASP A 1 172 ? -1.892 5.701 20.417 1.00 94.19 172 ASP A N 1
ATOM 1366 C CA . ASP A 1 172 ? -1.570 7.133 20.492 1.00 94.19 172 ASP A CA 1
ATOM 1367 C C . ASP A 1 172 ? -2.543 7.922 19.600 1.00 94.19 172 ASP A C 1
ATOM 1369 O O . ASP A 1 172 ? -2.659 7.633 18.410 1.00 94.19 172 ASP A O 1
ATOM 1373 N N . SER A 1 173 ? -3.240 8.908 20.171 1.00 91.12 173 SER A N 1
ATOM 1374 C CA . SER A 1 173 ? -4.341 9.618 19.509 1.00 91.12 173 SER A CA 1
ATOM 1375 C C . SER A 1 173 ? -3.939 10.349 18.229 1.00 91.12 173 SER A C 1
ATOM 1377 O O . SER A 1 173 ? -4.807 10.644 17.422 1.00 91.12 173 SER A O 1
ATOM 1379 N N . ALA A 1 174 ? -2.654 10.658 18.042 1.00 91.00 174 ALA A N 1
ATOM 1380 C CA . ALA A 1 174 ? -2.163 11.332 16.841 1.00 91.00 174 ALA A CA 1
ATOM 1381 C C . ALA A 1 174 ? -1.543 10.367 15.809 1.00 91.00 174 ALA A C 1
ATOM 1383 O O . ALA A 1 174 ? -0.970 10.812 14.813 1.00 91.00 174 ALA A O 1
ATOM 1384 N N . SER A 1 175 ? -1.599 9.052 16.038 1.00 93.12 175 SER A N 1
ATOM 1385 C CA . SER A 1 175 ? -1.107 8.046 15.092 1.00 93.12 175 SER A CA 1
ATOM 1386 C C . SER A 1 175 ? -2.174 7.673 14.059 1.00 93.12 175 SER A C 1
ATOM 1388 O O . SER A 1 175 ? -3.188 7.087 14.410 1.00 93.12 175 SER A O 1
ATOM 1390 N N . VAL A 1 176 ? -1.921 7.952 12.779 1.00 94.38 176 VAL A N 1
ATOM 1391 C CA . VAL A 1 176 ? -2.706 7.496 11.619 1.00 94.38 176 VAL A CA 1
ATOM 1392 C C . VAL A 1 176 ? -2.189 6.153 11.090 1.00 94.38 176 VAL A C 1
ATOM 1394 O O . VAL A 1 176 ? -1.110 6.077 10.497 1.00 94.38 176 VAL A O 1
ATOM 1397 N N . ILE A 1 177 ? -2.977 5.088 11.251 1.00 96.00 177 ILE A N 1
ATOM 1398 C CA . ILE A 1 177 ? -2.628 3.748 10.759 1.00 96.00 177 ILE A CA 1
ATOM 1399 C C . ILE A 1 177 ? -2.929 3.623 9.262 1.00 96.00 177 ILE A C 1
ATOM 1401 O O . ILE A 1 177 ? -4.087 3.563 8.855 1.00 96.00 177 ILE A O 1
ATOM 1405 N N . SER A 1 178 ? -1.890 3.541 8.431 1.00 93.62 178 SER A N 1
ATOM 1406 C CA . SER A 1 178 ? -2.018 3.409 6.970 1.00 93.62 178 SER A CA 1
ATOM 1407 C C . SER A 1 178 ? -1.887 1.968 6.467 1.00 93.62 178 SER A C 1
ATOM 1409 O O . SER A 1 178 ? -2.246 1.663 5.325 1.00 93.62 178 SER A O 1
ATOM 1411 N N . ARG A 1 179 ? -1.345 1.069 7.296 1.00 94.38 179 ARG A N 1
ATOM 1412 C CA . ARG A 1 179 ? -1.124 -0.341 6.958 1.00 94.38 179 ARG A CA 1
ATOM 1413 C C . ARG A 1 179 ? -1.359 -1.222 8.174 1.00 94.38 179 ARG A C 1
ATOM 1415 O O . ARG A 1 179 ? -0.951 -0.878 9.282 1.00 94.38 179 ARG A O 1
ATOM 1422 N N . ILE A 1 180 ? -1.973 -2.373 7.933 1.00 96.25 180 ILE A N 1
ATOM 1423 C CA . ILE A 1 180 ? -2.055 -3.484 8.877 1.00 96.25 180 ILE A CA 1
ATOM 1424 C C . ILE A 1 180 ? -1.629 -4.726 8.098 1.00 96.25 180 ILE A C 1
ATOM 1426 O O . ILE A 1 180 ? -2.088 -4.923 6.978 1.00 96.25 180 ILE A O 1
ATOM 1430 N N . THR A 1 181 ? -0.722 -5.523 8.649 1.00 94.38 181 THR A N 1
ATOM 1431 C CA . THR A 1 181 ? -0.177 -6.711 7.980 1.00 94.38 181 THR A CA 1
ATOM 1432 C C . THR A 1 181 ? 0.115 -7.807 8.991 1.00 94.38 181 THR A C 1
ATOM 1434 O O . THR A 1 181 ? 0.304 -7.537 10.175 1.00 94.38 181 THR A O 1
ATOM 1437 N N . LEU A 1 182 ? 0.192 -9.047 8.518 1.00 93.06 182 LEU A N 1
ATOM 1438 C CA . LEU A 1 182 ? 0.899 -10.106 9.228 1.00 93.06 182 LEU A CA 1
ATOM 1439 C C . LEU A 1 182 ? 2.365 -10.059 8.797 1.00 93.06 182 LEU A C 1
ATOM 1441 O O . LEU A 1 182 ? 2.619 -9.866 7.614 1.00 93.06 182 LEU A O 1
ATOM 1445 N N . ASN A 1 183 ? 3.287 -10.204 9.745 1.00 90.44 183 ASN A N 1
ATOM 1446 C CA . ASN A 1 183 ? 4.727 -10.338 9.540 1.00 90.44 183 ASN A CA 1
ATOM 1447 C C . ASN A 1 183 ? 5.208 -11.565 10.311 1.00 90.44 183 ASN A C 1
ATOM 1449 O O . ASN A 1 183 ? 5.235 -11.531 11.539 1.00 90.44 183 ASN A O 1
ATOM 1453 N N . ASP A 1 184 ? 5.491 -12.668 9.617 1.00 87.81 184 ASP A N 1
ATOM 1454 C CA . ASP A 1 184 ? 5.775 -13.973 10.242 1.00 87.81 184 ASP A CA 1
ATOM 1455 C C . ASP A 1 184 ? 4.694 -14.414 11.249 1.00 87.81 184 ASP A C 1
ATOM 1457 O O . ASP A 1 184 ? 4.968 -14.917 12.338 1.00 87.81 184 ASP A O 1
ATOM 1461 N N . GLY A 1 185 ? 3.425 -14.165 10.908 1.00 90.12 185 GLY A N 1
ATOM 1462 C CA . GLY A 1 185 ? 2.276 -14.450 11.776 1.00 90.12 185 GLY A CA 1
ATOM 1463 C C . GLY A 1 185 ? 2.065 -13.445 12.916 1.00 90.12 185 GLY A C 1
ATOM 1464 O O . GLY A 1 185 ? 1.076 -13.546 13.639 1.00 90.12 185 GLY A O 1
ATOM 1465 N N . ILE A 1 186 ? 2.940 -12.449 13.067 1.00 94.44 186 ILE A N 1
ATOM 1466 C CA . ILE A 1 186 ? 2.769 -11.351 14.019 1.00 94.44 186 ILE A CA 1
ATOM 1467 C C . ILE A 1 186 ? 1.942 -10.251 13.360 1.00 94.44 186 ILE A C 1
ATOM 1469 O O . ILE A 1 186 ? 2.310 -9.728 12.312 1.00 94.44 186 ILE A O 1
ATOM 1473 N N . LEU A 1 187 ? 0.837 -9.860 13.989 1.00 96.81 187 LEU A N 1
ATOM 1474 C CA . LEU A 1 187 ? 0.022 -8.757 13.501 1.00 96.81 187 LEU A CA 1
ATOM 1475 C C . LEU A 1 187 ? 0.693 -7.412 13.821 1.00 96.81 187 LEU A C 1
ATOM 1477 O O . LEU A 1 187 ? 0.918 -7.069 14.987 1.00 96.81 187 LEU A O 1
ATOM 1481 N N . LEU A 1 188 ? 0.992 -6.653 12.770 1.00 97.44 188 LEU A N 1
ATOM 1482 C CA . LEU A 1 188 ? 1.612 -5.337 12.824 1.00 97.44 188 LEU A CA 1
ATOM 1483 C C . LEU A 1 188 ? 0.674 -4.272 12.257 1.00 97.44 188 LEU A C 1
ATOM 1485 O O . LEU A 1 188 ? -0.054 -4.510 11.295 1.00 97.44 188 LEU A O 1
ATOM 1489 N N . ALA A 1 189 ? 0.742 -3.072 12.822 1.00 97.50 189 ALA A N 1
ATOM 1490 C CA . ALA A 1 189 ? 0.108 -1.877 12.286 1.00 97.50 189 ALA A CA 1
ATOM 1491 C C . ALA A 1 189 ? 1.154 -0.772 12.181 1.00 97.50 189 ALA A C 1
ATOM 1493 O O . ALA A 1 189 ? 1.844 -0.470 13.153 1.00 97.50 189 ALA A O 1
ATOM 1494 N N . SER A 1 190 ? 1.286 -0.162 11.011 1.00 96.88 190 SER A N 1
ATOM 1495 C CA . SER A 1 190 ? 2.273 0.889 10.776 1.00 96.88 190 SER A CA 1
ATOM 1496 C C . SER A 1 190 ? 1.623 2.131 10.202 1.00 96.88 190 SER A C 1
ATOM 1498 O O . SER A 1 190 ? 0.576 2.082 9.549 1.00 96.88 190 SER A O 1
ATOM 1500 N N . GLY A 1 191 ? 2.271 3.258 10.440 1.00 95.12 191 GLY A N 1
ATOM 1501 C CA . GLY A 1 191 ? 1.760 4.541 10.017 1.00 95.12 191 GLY A CA 1
ATOM 1502 C C . GLY A 1 191 ? 2.826 5.612 10.040 1.00 95.12 191 GLY A C 1
ATOM 1503 O O . GLY A 1 191 ? 3.992 5.375 10.364 1.00 95.12 191 GLY A O 1
ATOM 1504 N N . ARG A 1 192 ? 2.378 6.812 9.693 1.00 92.00 192 ARG A N 1
ATOM 1505 C CA . ARG A 1 192 ? 3.179 8.026 9.754 1.00 92.00 192 ARG A CA 1
ATOM 1506 C C . ARG A 1 192 ? 2.339 9.142 10.338 1.00 92.00 192 ARG A C 1
ATOM 1508 O O . ARG A 1 192 ? 1.121 9.158 10.164 1.00 92.00 192 ARG A O 1
ATOM 1515 N N . ARG A 1 193 ? 2.974 10.089 11.015 1.00 91.12 193 ARG A N 1
ATOM 1516 C CA . ARG A 1 193 ? 2.349 11.373 11.337 1.00 91.12 193 ARG A CA 1
ATOM 1517 C C . ARG A 1 193 ? 3.311 12.512 11.062 1.00 91.12 193 ARG A C 1
ATOM 1519 O O . ARG A 1 193 ? 4.504 12.399 11.326 1.00 91.12 193 ARG A O 1
ATOM 1526 N N . ASN A 1 194 ? 2.764 13.606 10.548 1.00 88.00 194 ASN A N 1
ATOM 1527 C CA . ASN A 1 194 ? 3.510 14.841 10.365 1.00 88.00 194 ASN A CA 1
ATOM 1528 C C . ASN A 1 194 ? 3.406 15.658 11.654 1.00 88.00 194 ASN A C 1
ATOM 1530 O O . ASN A 1 194 ? 2.310 16.019 12.087 1.00 88.00 194 ASN A O 1
ATOM 1534 N N . LEU A 1 195 ? 4.550 15.950 12.251 1.00 88.50 195 LEU A N 1
ATOM 1535 C CA . LEU A 1 195 ? 4.726 16.934 13.308 1.00 88.50 195 LEU A CA 1
ATOM 1536 C C . LEU A 1 195 ? 5.082 18.288 12.666 1.00 88.50 195 LEU A C 1
ATOM 1538 O O . LEU A 1 195 ? 5.251 18.414 11.451 1.00 88.50 195 LEU A O 1
ATOM 1542 N N . LYS A 1 196 ? 5.192 19.339 13.484 1.00 90.94 196 LYS A N 1
ATOM 1543 C CA . LYS A 1 196 ? 5.393 20.713 12.991 1.00 90.94 196 LYS A CA 1
ATOM 1544 C C . LYS A 1 196 ? 6.640 20.864 12.102 1.00 90.94 196 LYS A C 1
ATOM 1546 O O . LYS A 1 196 ? 6.587 21.577 11.105 1.00 90.94 196 LYS A O 1
ATOM 1551 N N . SER A 1 197 ? 7.742 20.213 12.464 1.00 91.69 197 SER A N 1
ATOM 1552 C CA . SER A 1 197 ? 9.030 20.269 11.751 1.00 91.69 197 SER A CA 1
ATOM 1553 C C . SER A 1 197 ? 9.628 18.891 11.469 1.00 91.69 197 SER A C 1
ATOM 1555 O O . SER A 1 197 ? 10.727 18.796 10.926 1.00 91.69 197 SER A O 1
ATOM 1557 N N . GLU A 1 198 ? 8.916 17.835 11.841 1.00 94.31 198 GLU A N 1
ATOM 1558 C CA . GLU A 1 198 ? 9.405 16.462 11.848 1.00 94.31 198 GLU A CA 1
ATOM 1559 C C . GLU A 1 198 ? 8.315 15.515 11.348 1.00 94.31 198 GLU A C 1
ATOM 1561 O O . GLU A 1 198 ? 7.128 15.830 11.407 1.00 94.31 198 GLU A O 1
ATOM 1566 N N . SER A 1 199 ? 8.713 14.338 10.896 1.00 91.88 199 SER A N 1
ATOM 1567 C CA . SER A 1 199 ? 7.829 13.234 10.560 1.00 91.88 199 SER A CA 1
ATOM 1568 C C . SER A 1 199 ? 8.192 12.052 11.445 1.00 91.88 199 SER A C 1
ATOM 1570 O O . SER A 1 199 ? 9.366 11.710 11.554 1.00 91.88 199 SER A O 1
ATOM 1572 N N . GLU A 1 200 ? 7.192 11.408 12.045 1.00 94.94 200 GLU A N 1
ATOM 1573 C CA . GLU A 1 200 ? 7.382 10.156 12.781 1.00 94.94 200 GLU A CA 1
ATOM 1574 C C . GLU A 1 200 ? 6.840 8.985 11.962 1.00 94.94 200 GLU A C 1
ATOM 1576 O O . GLU A 1 200 ? 5.650 8.969 11.631 1.00 94.94 200 GLU A O 1
ATOM 1581 N N . THR A 1 201 ? 7.689 7.994 11.692 1.00 95.19 201 THR A N 1
ATOM 1582 C CA . THR A 1 201 ? 7.282 6.658 11.237 1.00 95.19 201 THR A CA 1
ATOM 1583 C C . THR A 1 201 ? 7.261 5.722 12.441 1.00 95.19 201 THR A C 1
ATOM 1585 O O . THR A 1 201 ? 8.168 5.748 13.269 1.00 95.19 201 THR A O 1
ATOM 1588 N N . TYR A 1 202 ? 6.232 4.886 12.563 1.00 96.62 202 TYR A N 1
ATOM 1589 C CA . TYR A 1 202 ? 6.093 3.975 13.702 1.00 96.62 202 TYR A CA 1
ATOM 1590 C C . TYR A 1 202 ? 5.469 2.637 13.306 1.00 96.62 202 TYR A C 1
ATOM 1592 O O . TYR A 1 202 ? 4.726 2.535 12.325 1.00 96.62 202 TYR A O 1
ATOM 1600 N N . VAL A 1 203 ? 5.749 1.618 14.121 1.00 97.88 203 VAL A N 1
ATOM 1601 C CA . VAL A 1 203 ? 5.159 0.278 14.019 1.00 97.88 203 VAL A CA 1
ATOM 1602 C C . VAL A 1 203 ? 4.648 -0.151 15.391 1.00 97.88 203 VAL A C 1
ATOM 1604 O O . VAL A 1 203 ? 5.365 -0.090 16.393 1.00 97.88 203 VAL A O 1
ATOM 1607 N N . TYR A 1 204 ? 3.400 -0.601 15.425 1.00 98.12 204 TYR A N 1
ATOM 1608 C CA . TYR A 1 204 ? 2.769 -1.264 16.552 1.00 98.12 204 TYR A CA 1
ATOM 1609 C C . TYR A 1 204 ? 2.710 -2.769 16.305 1.00 98.12 204 TYR A C 1
ATOM 1611 O O . TYR A 1 204 ? 2.408 -3.209 15.198 1.00 98.12 204 TYR A O 1
ATOM 1619 N N . LYS A 1 205 ? 2.938 -3.549 17.358 1.00 97.81 205 LYS A N 1
ATOM 1620 C CA . LYS A 1 205 ? 2.740 -4.997 17.406 1.00 97.81 205 LYS A CA 1
ATOM 1621 C C . LYS A 1 205 ? 1.507 -5.309 18.239 1.00 97.81 205 LYS A C 1
ATOM 1623 O O . LYS A 1 205 ? 1.356 -4.751 19.328 1.00 97.81 205 LYS A O 1
ATOM 1628 N N . PHE A 1 206 ? 0.655 -6.205 17.757 1.00 97.94 206 PHE A N 1
ATOM 1629 C CA . PHE A 1 206 ? -0.437 -6.738 18.558 1.00 97.94 206 PHE A CA 1
ATOM 1630 C C . PHE A 1 206 ? 0.037 -7.935 19.387 1.00 97.94 206 PHE A C 1
ATOM 1632 O O . PHE A 1 206 ? 0.482 -8.948 18.850 1.00 97.94 206 PHE A O 1
ATOM 1639 N N . GLU A 1 207 ? -0.051 -7.823 20.707 1.00 96.69 207 GLU A N 1
ATOM 1640 C CA . GLU A 1 207 ? 0.369 -8.857 21.651 1.00 96.69 207 GLU A CA 1
ATOM 1641 C C . GLU A 1 207 ? -0.492 -8.785 22.914 1.00 96.69 207 GLU A C 1
ATOM 1643 O O . GLU A 1 207 ? -0.825 -7.701 23.396 1.00 96.69 207 GLU A O 1
ATOM 1648 N N . ASN A 1 208 ? -0.894 -9.942 23.449 1.00 95.50 208 ASN A N 1
ATOM 1649 C CA . ASN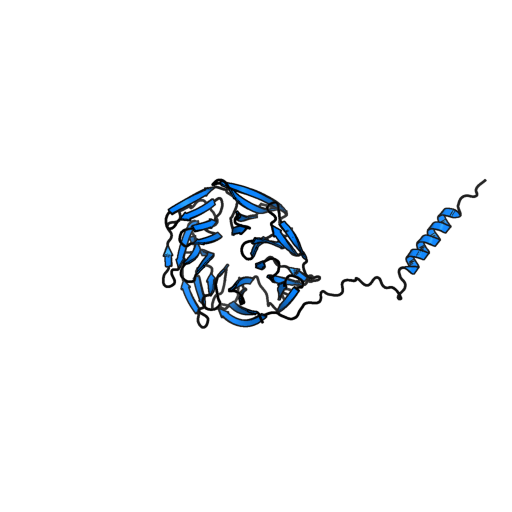 A 1 208 ? -1.692 -10.037 24.678 1.00 95.50 208 ASN A CA 1
ATOM 1650 C C . ASN A 1 208 ? -2.949 -9.143 24.681 1.00 95.50 208 ASN A C 1
ATOM 1652 O O . ASN A 1 208 ? -3.276 -8.511 25.681 1.00 95.50 208 ASN A O 1
ATOM 1656 N N . SER A 1 209 ? -3.673 -9.090 23.556 1.00 95.81 209 SER A N 1
ATOM 1657 C CA . SER A 1 209 ? -4.851 -8.222 23.372 1.00 95.81 209 SER A CA 1
ATOM 1658 C C . SER A 1 209 ? -4.571 -6.715 23.459 1.00 95.81 209 SER A C 1
ATOM 1660 O O . SER A 1 209 ? -5.484 -5.941 23.750 1.00 95.81 209 SER A O 1
ATOM 1662 N N . THR A 1 210 ? -3.340 -6.283 23.187 1.00 97.31 210 THR A N 1
ATOM 1663 C CA . THR A 1 210 ? -2.934 -4.871 23.205 1.00 97.31 210 THR A CA 1
ATOM 1664 C C . THR A 1 210 ? -2.037 -4.528 22.024 1.00 97.31 210 THR A C 1
ATOM 1666 O O . THR A 1 210 ? -1.359 -5.396 21.484 1.00 97.31 210 THR A O 1
ATOM 1669 N N . TRP A 1 211 ? -2.025 -3.254 21.630 1.00 98.12 211 TRP A N 1
ATOM 1670 C CA . TRP A 1 211 ? -1.086 -2.726 20.644 1.00 98.12 211 TRP A CA 1
ATOM 1671 C C . TRP A 1 211 ? 0.071 -2.027 21.350 1.00 98.12 211 TRP A C 1
ATOM 1673 O O . TRP A 1 211 ? -0.134 -1.077 22.103 1.00 98.12 211 TRP A O 1
ATOM 1683 N N . ILE A 1 212 ? 1.287 -2.489 21.084 1.00 97.38 212 ILE A N 1
ATOM 1684 C CA . ILE A 1 212 ? 2.519 -1.985 21.691 1.00 97.38 212 ILE A CA 1
ATOM 1685 C C . ILE A 1 212 ? 3.348 -1.332 20.590 1.00 97.38 212 ILE A C 1
ATOM 1687 O O . ILE A 1 212 ? 3.635 -1.978 19.585 1.00 97.38 212 ILE A O 1
ATOM 1691 N N . LYS A 1 213 ? 3.739 -0.062 20.753 1.00 97.31 213 LYS A N 1
ATOM 1692 C CA . LYS A 1 213 ? 4.653 0.600 19.808 1.00 97.31 213 LYS A CA 1
ATOM 1693 C C . LYS A 1 213 ? 6.041 -0.034 19.959 1.00 97.31 213 LYS A C 1
ATOM 1695 O O . LYS A 1 213 ? 6.657 0.118 21.009 1.00 97.31 213 LYS A O 1
ATOM 1700 N N . ILE A 1 214 ? 6.506 -0.750 18.938 1.00 97.31 214 ILE A N 1
ATOM 1701 C CA . ILE A 1 214 ? 7.799 -1.463 18.941 1.00 97.31 214 ILE A CA 1
ATOM 1702 C C . ILE A 1 214 ? 8.882 -0.738 18.140 1.00 97.31 214 ILE A C 1
ATOM 1704 O O . ILE A 1 214 ? 10.060 -1.037 18.290 1.00 97.31 214 ILE A O 1
ATOM 1708 N N . TYR A 1 215 ? 8.489 0.226 17.310 1.00 97.06 215 TYR A N 1
ATOM 1709 C CA . TYR A 1 215 ? 9.403 1.066 16.549 1.00 97.06 215 TYR A CA 1
ATOM 1710 C C . TYR A 1 215 ? 8.826 2.474 16.410 1.00 97.06 215 TYR A C 1
ATOM 1712 O O . TYR A 1 215 ? 7.617 2.649 16.227 1.00 97.06 215 TYR A O 1
ATOM 1720 N N . SER A 1 216 ? 9.705 3.467 16.503 1.00 96.25 216 SER A N 1
ATOM 1721 C CA . SER A 1 216 ? 9.427 4.878 16.263 1.00 96.25 216 SER A CA 1
ATOM 1722 C C . SER A 1 216 ? 10.714 5.533 15.792 1.00 96.25 216 SER A C 1
ATOM 1724 O O . SER A 1 216 ? 11.748 5.409 16.448 1.00 96.25 216 SER A O 1
ATOM 1726 N N . GLU A 1 217 ? 10.642 6.229 14.670 1.00 95.69 217 GLU A N 1
ATOM 1727 C CA . GLU A 1 217 ? 11.722 7.057 14.168 1.00 95.69 217 GLU A CA 1
ATOM 1728 C C . GLU A 1 217 ? 11.158 8.429 13.828 1.00 95.69 217 GLU A C 1
ATOM 1730 O O . GLU A 1 217 ? 10.200 8.546 13.063 1.00 95.69 217 GLU A O 1
ATOM 1735 N N . ILE A 1 218 ? 11.752 9.458 14.428 1.00 95.31 218 ILE A N 1
ATOM 1736 C CA . ILE A 1 218 ? 11.421 10.857 14.181 1.00 95.31 218 ILE A CA 1
ATOM 1737 C C . ILE A 1 218 ? 12.557 11.449 13.364 1.00 95.31 218 ILE A C 1
ATOM 1739 O O . ILE A 1 218 ? 13.706 11.458 13.806 1.00 95.31 218 ILE A O 1
ATOM 1743 N N . ILE A 1 219 ? 12.224 11.965 12.189 1.00 93.50 219 ILE A N 1
ATOM 1744 C CA . ILE A 1 219 ? 13.175 12.635 11.309 1.00 93.50 219 ILE A CA 1
ATOM 1745 C C . ILE A 1 219 ? 12.706 14.052 10.974 1.00 93.50 219 ILE A C 1
ATOM 1747 O O . ILE A 1 219 ? 11.504 14.325 10.989 1.00 93.50 219 ILE A O 1
ATOM 1751 N N . PRO A 1 220 ? 13.617 14.968 10.620 1.00 93.69 220 PRO A N 1
ATOM 1752 C CA . PRO A 1 220 ? 13.247 16.267 10.069 1.00 93.69 220 PRO A CA 1
ATOM 1753 C C . PRO A 1 220 ? 12.367 16.148 8.812 1.00 93.69 220 PRO A C 1
ATOM 1755 O O . PRO A 1 220 ? 12.582 15.267 7.986 1.00 93.69 220 PRO A O 1
ATOM 1758 N N . ASN A 1 221 ? 11.426 17.077 8.607 1.00 85.31 221 ASN A N 1
ATOM 1759 C CA . ASN A 1 221 ? 10.524 17.072 7.437 1.00 85.31 221 ASN A CA 1
ATOM 1760 C C . ASN A 1 221 ? 11.235 17.186 6.073 1.00 85.31 221 ASN A C 1
ATOM 1762 O O . ASN A 1 221 ? 10.620 16.931 5.041 1.00 85.31 221 ASN A O 1
ATOM 1766 N N . ASN A 1 222 ? 12.499 17.615 6.053 1.00 85.00 222 ASN A N 1
ATOM 1767 C CA . ASN A 1 222 ? 13.327 17.677 4.847 1.00 85.00 222 ASN A CA 1
ATOM 1768 C C . ASN A 1 222 ? 14.135 16.394 4.593 1.00 85.00 222 ASN A C 1
ATOM 1770 O O . ASN A 1 222 ? 14.792 16.301 3.559 1.00 85.00 222 ASN A O 1
ATOM 1774 N N . ALA A 1 223 ? 14.111 15.431 5.514 1.00 86.38 223 ALA A N 1
ATOM 1775 C CA . ALA A 1 223 ? 14.607 14.085 5.278 1.00 86.38 223 ALA A CA 1
ATOM 1776 C C . ALA A 1 223 ? 13.459 13.202 4.761 1.00 86.38 223 ALA A C 1
ATOM 1778 O O . ALA A 1 223 ? 12.286 13.439 5.060 1.00 86.38 223 ALA A O 1
ATOM 1779 N N . GLN A 1 224 ? 13.786 12.189 3.959 1.00 81.81 224 GLN A N 1
ATOM 1780 C CA . GLN A 1 224 ? 12.787 11.214 3.532 1.00 81.81 224 GLN A CA 1
ATOM 1781 C C . GLN A 1 224 ? 12.619 10.155 4.622 1.00 81.81 224 GLN A C 1
ATOM 1783 O O . GLN A 1 224 ? 13.608 9.527 4.985 1.00 81.81 224 GLN A O 1
ATOM 1788 N N . PRO A 1 225 ? 11.411 9.948 5.167 1.00 83.50 225 PRO A N 1
ATOM 1789 C CA . PRO A 1 225 ? 11.190 8.867 6.114 1.00 83.50 225 PRO A CA 1
ATOM 1790 C C . PRO A 1 225 ? 11.173 7.541 5.375 1.00 83.50 225 PRO A C 1
ATOM 1792 O O . PRO A 1 225 ? 10.798 7.481 4.202 1.00 83.50 225 PRO A O 1
ATOM 1795 N N . VAL A 1 226 ? 11.458 6.462 6.097 1.00 86.25 226 VAL A N 1
ATOM 1796 C CA . VAL A 1 226 ? 11.066 5.136 5.634 1.00 86.25 226 VAL A CA 1
ATOM 1797 C C . VAL A 1 226 ? 9.552 5.133 5.427 1.00 86.25 226 VAL A C 1
ATOM 1799 O O . VAL A 1 226 ? 8.796 5.410 6.363 1.00 86.25 226 VAL A O 1
ATOM 1802 N N . PHE A 1 227 ? 9.105 4.822 4.209 1.00 85.56 227 PHE A N 1
ATOM 1803 C CA . PHE A 1 227 ? 7.689 4.626 3.897 1.00 85.56 227 PHE A CA 1
ATOM 1804 C C . PHE A 1 227 ? 7.318 3.155 4.098 1.00 85.56 227 PHE A C 1
ATOM 1806 O O . PHE A 1 227 ? 7.748 2.324 3.293 1.00 85.56 227 PHE A O 1
ATOM 1813 N N . PRO A 1 228 ? 6.522 2.805 5.129 1.00 89.31 228 PRO A N 1
ATOM 1814 C CA . PRO A 1 228 ? 6.132 1.422 5.344 1.00 89.31 228 PRO A CA 1
ATOM 1815 C C . PRO A 1 228 ? 5.264 0.922 4.186 1.00 89.31 228 PRO A C 1
ATOM 1817 O O . PRO A 1 228 ? 4.216 1.497 3.872 1.00 89.31 228 PRO A O 1
ATOM 1820 N N . SER A 1 229 ? 5.691 -0.170 3.568 1.00 88.69 229 SER A N 1
ATOM 1821 C CA . SER A 1 229 ? 4.961 -0.892 2.535 1.00 88.69 229 SER A CA 1
ATOM 1822 C C . SER A 1 229 ? 4.874 -2.369 2.896 1.00 88.69 229 SER A C 1
ATOM 1824 O O . SER A 1 229 ? 5.672 -2.886 3.670 1.00 88.69 229 SER A O 1
ATOM 1826 N N . GLN A 1 230 ? 3.886 -3.050 2.334 1.00 88.19 230 GLN A N 1
ATOM 1827 C CA . GLN A 1 230 ? 3.688 -4.480 2.523 1.00 88.19 230 GLN A CA 1
ATOM 1828 C C . GLN A 1 230 ? 4.058 -5.197 1.227 1.00 88.19 230 GLN A C 1
ATOM 1830 O O . GLN A 1 230 ? 3.510 -4.866 0.172 1.00 88.19 230 GLN A O 1
ATOM 1835 N N . LEU A 1 231 ? 4.947 -6.186 1.319 1.00 88.88 231 LEU A N 1
ATOM 1836 C CA . LEU A 1 231 ? 5.244 -7.125 0.236 1.00 88.88 231 LEU A CA 1
ATOM 1837 C C . LEU A 1 231 ? 4.900 -8.524 0.745 1.00 88.88 231 LEU A C 1
ATOM 1839 O O . LEU A 1 231 ? 5.512 -9.005 1.694 1.00 88.88 231 LEU A O 1
ATOM 1843 N N . GLY A 1 232 ? 3.867 -9.146 0.176 1.00 85.69 232 GLY A N 1
ATOM 1844 C CA . GLY A 1 232 ? 3.326 -10.393 0.723 1.00 85.69 232 GLY A CA 1
ATOM 1845 C C . GLY A 1 232 ? 2.907 -10.250 2.194 1.00 85.69 232 GLY A C 1
ATOM 1846 O O . GLY A 1 232 ? 2.081 -9.399 2.526 1.00 85.69 232 GLY A O 1
ATOM 1847 N N . ASN A 1 233 ? 3.489 -11.077 3.063 1.00 84.06 233 ASN A N 1
ATOM 1848 C CA . ASN A 1 233 ? 3.267 -11.068 4.514 1.00 84.06 233 ASN A CA 1
ATOM 1849 C C . ASN A 1 233 ? 4.454 -10.454 5.263 1.00 84.06 233 ASN A C 1
ATOM 1851 O O . ASN A 1 233 ? 4.801 -10.921 6.339 1.00 84.06 233 ASN A O 1
ATOM 1855 N N . GLU A 1 234 ? 5.133 -9.477 4.679 1.00 90.00 234 GLU A N 1
ATOM 1856 C CA . GLU A 1 234 ? 6.308 -8.865 5.287 1.00 90.00 234 GLU A CA 1
ATOM 1857 C C . GLU A 1 234 ? 6.206 -7.341 5.218 1.00 90.00 234 GLU A C 1
ATOM 1859 O O . GLU A 1 234 ? 5.688 -6.760 4.253 1.00 90.00 234 GLU A O 1
ATOM 1864 N N . LEU A 1 235 ? 6.688 -6.688 6.277 1.00 93.00 235 LEU A N 1
ATOM 1865 C CA . LEU A 1 235 ? 6.751 -5.236 6.361 1.00 93.00 235 LEU A CA 1
ATOM 1866 C C . LEU A 1 235 ? 8.102 -4.746 5.833 1.00 93.00 235 LEU A C 1
ATOM 1868 O O . LEU A 1 235 ? 9.162 -5.051 6.379 1.00 93.00 235 LEU A O 1
ATOM 1872 N N . PHE A 1 236 ? 8.045 -3.922 4.797 1.00 94.19 236 PHE A N 1
ATOM 1873 C CA . PHE A 1 236 ? 9.200 -3.288 4.182 1.00 94.19 236 PHE A CA 1
ATOM 1874 C C . PHE A 1 236 ? 9.116 -1.774 4.285 1.00 94.19 236 PHE A C 1
ATOM 1876 O O . PHE A 1 236 ? 8.081 -1.185 4.586 1.00 94.19 236 PHE A O 1
ATOM 1883 N N . GLY A 1 237 ? 10.245 -1.149 4.019 1.00 92.44 237 GLY A N 1
ATOM 1884 C CA . GLY A 1 237 ? 10.437 0.274 3.916 1.00 92.44 237 GLY A CA 1
ATOM 1885 C C . GLY A 1 237 ? 11.126 0.615 2.605 1.00 92.44 237 GLY A C 1
ATOM 1886 O O . GLY A 1 237 ? 11.896 -0.183 2.073 1.00 92.44 237 GLY A O 1
ATOM 1887 N N . VAL A 1 238 ? 10.877 1.809 2.088 1.00 91.69 238 VAL A N 1
ATOM 1888 C CA . VAL A 1 238 ? 11.603 2.348 0.935 1.00 91.69 238 VAL A CA 1
ATOM 1889 C C . VAL A 1 238 ? 12.054 3.765 1.218 1.00 91.69 238 VAL A C 1
ATOM 1891 O O . VAL A 1 238 ? 11.307 4.557 1.796 1.00 91.69 238 VAL A O 1
ATOM 1894 N N . MET A 1 239 ? 13.281 4.049 0.799 1.00 91.25 239 MET A N 1
ATOM 1895 C CA . MET A 1 239 ? 13.896 5.371 0.766 1.00 91.25 239 MET A CA 1
ATOM 1896 C C . MET A 1 239 ? 14.718 5.496 -0.525 1.00 91.25 239 MET A C 1
ATOM 1898 O O . MET A 1 239 ? 14.898 4.512 -1.249 1.00 91.25 239 MET A O 1
ATOM 1902 N N . GLU A 1 240 ? 15.233 6.690 -0.824 1.00 91.38 240 GLU A N 1
ATOM 1903 C CA . GLU A 1 240 ? 15.978 6.945 -2.065 1.00 91.38 240 GLU A CA 1
ATOM 1904 C C . GLU A 1 240 ? 17.175 6.005 -2.259 1.00 91.38 240 GLU A C 1
ATOM 1906 O O . GLU A 1 240 ? 17.513 5.667 -3.395 1.00 91.38 240 GLU A O 1
ATOM 1911 N N . GLU A 1 241 ? 17.815 5.585 -1.168 1.00 91.31 241 GLU A N 1
ATOM 1912 C CA . GLU A 1 241 ? 19.017 4.753 -1.136 1.00 91.31 241 GLU A CA 1
ATOM 1913 C C . GLU A 1 241 ? 18.755 3.243 -1.193 1.00 91.31 241 GLU A C 1
ATOM 1915 O O . GLU A 1 241 ? 19.709 2.473 -1.371 1.00 91.31 241 GLU A O 1
ATOM 1920 N N . GLY A 1 242 ? 17.502 2.802 -1.034 1.00 94.06 242 GLY A N 1
ATOM 1921 C CA . GLY A 1 242 ? 17.187 1.387 -1.149 1.00 94.06 242 GLY A CA 1
ATOM 1922 C C . GLY A 1 242 ? 15.883 0.920 -0.514 1.00 94.06 242 GLY A C 1
ATOM 1923 O O . GLY A 1 242 ? 15.008 1.695 -0.126 1.00 94.06 242 GLY A O 1
ATOM 1924 N N . VAL A 1 243 ? 15.782 -0.403 -0.412 1.00 94.88 243 VAL A N 1
ATOM 1925 C CA . VAL A 1 243 ? 14.692 -1.108 0.267 1.00 94.88 243 VAL A CA 1
ATOM 1926 C C . VAL A 1 243 ? 15.186 -1.611 1.617 1.00 94.88 243 VAL A C 1
ATOM 1928 O O . VAL A 1 243 ? 16.314 -2.098 1.748 1.00 94.88 243 VAL A O 1
ATOM 1931 N N . PHE A 1 244 ? 14.319 -1.505 2.617 1.00 95.06 244 PHE A N 1
ATOM 1932 C CA . PHE A 1 244 ? 14.598 -1.822 4.005 1.00 95.06 244 PHE A CA 1
ATOM 1933 C C . PHE A 1 244 ? 13.637 -2.903 4.497 1.00 95.06 244 PHE A C 1
ATOM 1935 O O . PHE A 1 244 ? 12.428 -2.742 4.383 1.00 95.06 244 PHE A O 1
ATOM 1942 N N . GLY A 1 245 ? 14.149 -3.993 5.058 1.00 94.50 245 GLY A N 1
ATOM 1943 C CA . GLY A 1 245 ? 13.331 -5.012 5.720 1.00 94.50 245 GLY A CA 1
ATOM 1944 C C . GLY A 1 245 ? 13.091 -4.647 7.184 1.00 94.50 245 GLY A C 1
ATOM 1945 O O . GLY A 1 245 ? 13.997 -4.128 7.845 1.00 94.50 245 GLY A O 1
ATOM 1946 N N . PHE A 1 246 ? 11.890 -4.904 7.705 1.00 95.19 246 PHE A N 1
ATOM 1947 C CA . PHE A 1 246 ? 11.590 -4.716 9.123 1.00 95.19 246 PHE A CA 1
ATOM 1948 C C . PHE A 1 246 ? 11.936 -5.972 9.932 1.00 95.19 246 PHE A C 1
ATOM 1950 O O . PHE A 1 246 ? 11.349 -7.030 9.738 1.00 95.19 246 PHE A O 1
ATOM 1957 N N . ASN A 1 247 ? 12.861 -5.860 10.887 1.00 93.12 247 ASN A N 1
ATOM 1958 C CA . ASN A 1 247 ? 13.364 -7.001 11.667 1.00 93.12 247 ASN A CA 1
ATOM 1959 C C . ASN A 1 247 ? 12.789 -7.084 13.098 1.00 93.12 247 ASN A C 1
ATOM 1961 O O . ASN A 1 247 ? 13.466 -7.552 14.012 1.00 93.12 247 ASN A O 1
ATOM 1965 N N . ASN A 1 248 ? 11.573 -6.573 13.320 1.00 89.88 248 ASN A N 1
ATOM 1966 C CA . ASN A 1 248 ? 10.930 -6.406 14.638 1.00 89.88 248 ASN A CA 1
ATOM 1967 C C . ASN A 1 248 ? 11.589 -5.391 15.590 1.00 89.88 248 ASN A C 1
ATOM 1969 O O . ASN A 1 248 ? 11.039 -5.129 16.658 1.00 89.88 248 ASN A O 1
ATOM 1973 N N . SER A 1 249 ? 12.726 -4.797 15.220 1.00 89.25 249 SER A N 1
ATOM 1974 C CA . SER A 1 249 ? 13.383 -3.732 15.998 1.00 89.25 249 SER A CA 1
ATOM 1975 C C . SER A 1 249 ? 13.560 -2.432 15.215 1.00 89.25 249 SER A C 1
ATOM 1977 O O . SER A 1 249 ? 13.688 -1.362 15.804 1.00 89.25 249 SER A O 1
ATOM 1979 N N . GLY A 1 250 ? 13.522 -2.509 13.886 1.00 93.69 250 GLY A N 1
ATOM 1980 C CA . GLY A 1 250 ? 13.615 -1.362 13.002 1.00 93.69 250 GLY A CA 1
ATOM 1981 C C . GLY A 1 250 ? 13.728 -1.781 11.547 1.00 93.69 250 GLY A C 1
ATOM 1982 O O . GLY A 1 250 ? 13.658 -2.964 11.208 1.00 93.69 250 GLY A O 1
ATOM 1983 N N . PHE A 1 251 ? 13.896 -0.782 10.690 1.00 94.81 251 PHE A N 1
ATOM 1984 C CA . PHE A 1 251 ? 14.127 -0.965 9.267 1.00 94.81 251 PHE A CA 1
ATOM 1985 C C . PHE A 1 251 ? 15.628 -1.056 8.993 1.00 94.81 251 PHE A C 1
ATOM 1987 O O . PHE A 1 251 ? 16.381 -0.138 9.310 1.00 94.81 251 PHE A O 1
ATOM 1994 N N . MET A 1 252 ? 16.071 -2.165 8.402 1.00 95.06 252 MET A N 1
ATOM 1995 C CA . MET A 1 252 ? 17.459 -2.349 7.977 1.00 95.06 252 MET A CA 1
ATOM 1996 C C . MET A 1 252 ? 17.533 -2.438 6.464 1.00 95.06 252 MET A C 1
ATOM 1998 O O . MET A 1 252 ? 16.766 -3.175 5.850 1.00 95.06 252 MET A O 1
ATOM 2002 N N . LYS A 1 253 ? 18.473 -1.711 5.858 1.00 95.44 253 LYS A N 1
ATOM 2003 C CA . LYS A 1 253 ? 18.664 -1.744 4.408 1.00 95.44 253 LYS A CA 1
ATOM 2004 C C . LYS A 1 253 ? 19.096 -3.142 3.968 1.00 95.44 253 LYS A C 1
ATOM 2006 O O . LYS A 1 253 ? 20.095 -3.658 4.463 1.00 95.44 253 LYS A O 1
ATOM 2011 N N . ILE A 1 254 ? 18.368 -3.708 3.015 1.00 95.62 254 ILE A N 1
ATOM 2012 C CA . ILE A 1 254 ? 18.626 -5.044 2.459 1.00 95.62 254 ILE A CA 1
ATOM 2013 C C . ILE A 1 254 ? 18.972 -4.998 0.970 1.00 95.62 254 ILE A C 1
ATOM 2015 O O . ILE A 1 254 ? 19.697 -5.858 0.481 1.00 95.62 254 ILE A O 1
ATOM 2019 N N . ILE A 1 255 ? 18.500 -3.979 0.246 1.00 94.94 255 ILE A N 1
ATOM 2020 C CA . ILE A 1 255 ? 18.737 -3.817 -1.191 1.00 94.94 255 ILE A CA 1
ATOM 2021 C C . ILE A 1 255 ? 19.143 -2.369 -1.437 1.00 94.94 255 ILE A C 1
ATOM 2023 O O . ILE A 1 255 ? 18.458 -1.453 -0.991 1.00 94.94 255 ILE A O 1
ATOM 2027 N N . ASN A 1 256 ? 20.247 -2.157 -2.154 1.00 94.12 256 ASN A N 1
ATOM 2028 C CA . ASN A 1 256 ? 20.679 -0.822 -2.566 1.00 94.12 256 ASN A CA 1
ATOM 2029 C C . ASN A 1 256 ? 19.916 -0.357 -3.812 1.00 94.12 256 ASN A C 1
ATOM 2031 O O . ASN A 1 256 ? 19.640 -1.155 -4.715 1.00 94.12 256 ASN A O 1
ATOM 2035 N N . SER A 1 257 ? 19.666 0.947 -3.901 1.00 91.62 257 SER A N 1
ATOM 2036 C CA . SER A 1 257 ? 19.237 1.581 -5.148 1.00 91.62 257 SER A CA 1
ATOM 2037 C C . SER A 1 257 ? 20.279 1.393 -6.259 1.00 91.62 257 SER A C 1
ATOM 2039 O O . SER A 1 257 ? 21.485 1.417 -5.986 1.00 91.62 257 SER A O 1
ATOM 2041 N N . PRO A 1 258 ? 19.854 1.200 -7.520 1.00 88.94 258 PRO A N 1
ATOM 2042 C CA . PRO A 1 258 ? 20.784 1.050 -8.634 1.00 88.94 258 PRO A CA 1
ATOM 2043 C C . PRO A 1 258 ? 21.381 2.410 -9.017 1.00 88.94 258 PRO A C 1
ATOM 2045 O O . PRO A 1 258 ? 20.724 3.181 -9.698 1.00 88.94 258 PRO A O 1
ATOM 2048 N N . SER A 1 259 ? 22.619 2.725 -8.628 1.00 85.38 259 SER A N 1
ATOM 2049 C CA . SER A 1 259 ? 23.275 4.001 -8.988 1.00 85.38 259 SER A CA 1
ATOM 2050 C C . SER A 1 259 ? 23.423 4.191 -10.515 1.00 85.38 259 SER A C 1
ATOM 2052 O O . SER A 1 259 ? 23.773 3.235 -11.210 1.00 85.38 259 SER A O 1
ATOM 2054 N N . PRO A 1 260 ? 23.192 5.388 -11.093 1.00 85.50 260 PRO A N 1
ATOM 2055 C CA . PRO A 1 260 ? 22.896 6.684 -10.465 1.00 85.50 260 PRO A CA 1
ATOM 2056 C C . PRO A 1 260 ? 21.384 6.958 -10.343 1.00 85.50 260 PRO A C 1
ATOM 2058 O O . PRO A 1 260 ? 20.900 8.060 -10.618 1.00 85.50 260 PRO A O 1
ATOM 2061 N N . TYR A 1 261 ? 20.598 5.931 -10.037 1.00 88.19 261 TYR A N 1
ATOM 2062 C CA . TYR A 1 261 ? 19.154 6.020 -9.883 1.00 88.19 261 TYR A CA 1
ATOM 2063 C C . TYR A 1 261 ? 18.748 5.838 -8.423 1.00 88.19 261 TYR A C 1
ATOM 2065 O O . TYR A 1 261 ? 19.404 5.146 -7.643 1.00 88.19 261 TYR A O 1
ATOM 2073 N N . LYS A 1 262 ? 17.624 6.456 -8.079 1.00 90.81 262 LYS A N 1
ATOM 2074 C CA . LYS A 1 262 ? 17.003 6.432 -6.757 1.00 90.81 262 LYS A CA 1
ATOM 2075 C C . LYS A 1 262 ? 15.639 5.763 -6.835 1.00 90.81 262 LYS A C 1
ATOM 2077 O O . LYS A 1 262 ? 15.013 5.754 -7.898 1.00 90.81 262 LYS A O 1
ATOM 2082 N N . LEU A 1 263 ? 15.184 5.218 -5.712 1.00 90.62 263 LEU A N 1
ATOM 2083 C CA . LEU A 1 263 ? 13.818 4.717 -5.571 1.00 90.62 263 LEU A CA 1
ATOM 2084 C C . LEU A 1 263 ? 12.891 5.848 -5.128 1.00 90.62 263 LEU A C 1
ATOM 2086 O O . LEU A 1 263 ? 13.258 6.660 -4.284 1.00 90.62 263 LEU A O 1
ATOM 2090 N N . GLY A 1 264 ? 11.675 5.883 -5.665 1.00 80.12 264 GLY A N 1
ATOM 2091 C CA . GLY A 1 264 ? 10.574 6.626 -5.057 1.00 80.12 264 GLY A CA 1
ATOM 2092 C C . GLY A 1 264 ? 9.758 5.706 -4.166 1.00 80.12 264 GLY A C 1
ATOM 2093 O O . GLY A 1 264 ? 9.733 4.496 -4.373 1.00 80.12 264 GLY A O 1
ATOM 2094 N N . GLY A 1 265 ? 9.091 6.288 -3.170 1.00 77.00 265 GLY A N 1
ATOM 2095 C CA . GLY A 1 265 ? 8.455 5.590 -2.048 1.00 77.00 265 GLY A CA 1
ATOM 2096 C C . GLY A 1 265 ? 7.294 4.626 -2.364 1.00 77.00 265 GLY A C 1
ATOM 2097 O O . GLY A 1 265 ? 6.499 4.328 -1.477 1.00 77.00 265 GLY A O 1
ATOM 2098 N N . ILE A 1 266 ? 7.164 4.152 -3.604 1.00 73.94 266 ILE A N 1
ATOM 2099 C CA . ILE A 1 266 ? 6.133 3.229 -4.077 1.00 73.94 266 ILE A CA 1
ATOM 2100 C C . ILE A 1 266 ? 6.781 1.862 -4.305 1.00 73.94 266 ILE A C 1
ATOM 2102 O O . ILE A 1 266 ? 7.641 1.720 -5.175 1.00 73.94 266 ILE A O 1
ATOM 2106 N N . LEU A 1 267 ? 6.328 0.859 -3.549 1.00 81.19 267 LEU A N 1
ATOM 2107 C CA . LEU A 1 267 ? 6.732 -0.537 -3.703 1.00 81.19 267 LEU A CA 1
ATOM 2108 C C . LEU A 1 267 ? 5.513 -1.450 -3.839 1.00 81.19 267 LEU A C 1
ATOM 2110 O O . LEU A 1 267 ? 4.563 -1.350 -3.058 1.00 81.19 267 LEU A O 1
ATOM 2114 N N . SER A 1 268 ? 5.603 -2.412 -4.750 1.00 90.62 268 SER A N 1
ATOM 2115 C CA . SER A 1 268 ? 4.797 -3.630 -4.740 1.00 90.62 268 SER A CA 1
ATOM 2116 C C . SER A 1 268 ? 5.687 -4.848 -4.955 1.00 90.62 268 SER A C 1
ATOM 2118 O O . SER A 1 268 ? 6.854 -4.710 -5.298 1.00 90.62 268 SER A O 1
ATOM 2120 N N . GLY A 1 269 ? 5.182 -6.049 -4.712 1.00 90.75 269 GLY A N 1
ATOM 2121 C CA . GLY A 1 269 ? 6.024 -7.236 -4.711 1.00 90.75 269 GLY A CA 1
ATOM 2122 C C . GLY A 1 269 ? 5.418 -8.390 -3.942 1.00 90.75 269 GLY A C 1
ATOM 2123 O O . GLY A 1 269 ? 4.344 -8.267 -3.347 1.00 90.75 269 GLY A O 1
ATOM 2124 N N . SER A 1 270 ? 6.145 -9.501 -3.944 1.00 89.69 270 SER A N 1
ATOM 2125 C CA . SER A 1 270 ? 5.791 -10.692 -3.162 1.00 89.69 270 SER A CA 1
ATOM 2126 C C . SER A 1 270 ? 6.657 -10.856 -1.923 1.00 89.69 270 SER A C 1
ATOM 2128 O O . SER A 1 270 ? 6.173 -11.361 -0.919 1.00 89.69 270 SER A O 1
ATOM 2130 N N . ASN A 1 271 ? 7.939 -10.507 -2.035 1.00 91.81 271 ASN A N 1
ATOM 2131 C CA . ASN A 1 271 ? 8.979 -10.713 -1.028 1.00 91.81 271 ASN A CA 1
ATOM 2132 C C . ASN A 1 271 ? 10.247 -9.938 -1.432 1.00 91.81 271 ASN A C 1
ATOM 2134 O O . ASN A 1 271 ? 10.282 -9.292 -2.482 1.00 91.81 271 ASN A O 1
ATOM 2138 N N . GLU A 1 272 ? 11.311 -10.066 -0.640 1.00 92.19 272 GLU A N 1
ATOM 2139 C CA . GLU A 1 272 ? 12.623 -9.443 -0.880 1.00 92.19 272 GLU A CA 1
ATOM 2140 C C . GLU A 1 272 ? 13.295 -9.803 -2.222 1.00 92.19 272 GLU A C 1
ATOM 2142 O O . GLU A 1 272 ? 14.191 -9.094 -2.675 1.00 92.19 272 GLU A O 1
ATOM 2147 N N . ASN A 1 273 ? 12.860 -10.874 -2.890 1.00 93.62 273 ASN A N 1
ATOM 2148 C CA . ASN A 1 273 ? 13.404 -11.335 -4.169 1.00 93.62 273 ASN A CA 1
ATOM 2149 C C . ASN A 1 273 ? 12.524 -10.965 -5.371 1.00 93.62 273 ASN A C 1
ATOM 2151 O O . ASN A 1 273 ? 12.877 -11.254 -6.512 1.00 93.62 273 ASN A O 1
ATOM 2155 N N . GLU A 1 274 ? 11.374 -10.332 -5.152 1.00 92.69 274 GLU A N 1
ATOM 2156 C CA . GLU A 1 274 ? 10.494 -9.880 -6.224 1.00 92.69 274 GLU A CA 1
ATOM 2157 C C . GLU A 1 274 ? 9.826 -8.571 -5.815 1.00 92.69 274 GLU A C 1
ATOM 2159 O O . GLU A 1 274 ? 8.740 -8.566 -5.228 1.00 92.69 274 GLU A O 1
ATOM 2164 N N . ILE A 1 275 ? 10.485 -7.464 -6.157 1.00 93.62 275 ILE A N 1
ATOM 2165 C CA . ILE A 1 275 ? 10.034 -6.111 -5.833 1.00 93.62 275 ILE A CA 1
ATOM 2166 C C . ILE A 1 275 ? 9.884 -5.320 -7.120 1.00 93.62 275 ILE A C 1
ATOM 2168 O O . ILE A 1 275 ? 10.769 -5.316 -7.969 1.00 93.62 275 ILE A O 1
ATOM 2172 N N . LEU A 1 276 ? 8.764 -4.635 -7.266 1.00 93.12 276 LEU A N 1
ATOM 2173 C CA . LEU A 1 276 ? 8.520 -3.630 -8.278 1.00 93.12 276 LEU A CA 1
ATOM 2174 C C . LEU A 1 276 ? 8.489 -2.267 -7.581 1.00 93.12 276 LEU A C 1
ATOM 2176 O O . LEU A 1 276 ? 7.828 -2.103 -6.555 1.00 93.12 276 LEU A O 1
ATOM 2180 N N . ALA A 1 277 ? 9.238 -1.310 -8.110 1.00 92.62 277 ALA A N 1
ATOM 2181 C CA . ALA A 1 277 ? 9.402 0.003 -7.509 1.00 92.62 277 ALA A CA 1
ATOM 2182 C C . ALA A 1 277 ? 9.334 1.102 -8.564 1.00 92.62 277 ALA A C 1
ATOM 2184 O O . ALA A 1 277 ? 9.644 0.887 -9.741 1.00 92.62 277 ALA A O 1
ATOM 2185 N N . TYR A 1 278 ? 8.975 2.300 -8.119 1.00 90.94 278 TYR A N 1
ATOM 2186 C CA . TYR A 1 278 ? 9.189 3.512 -8.899 1.00 90.94 278 TYR A CA 1
ATOM 2187 C C . TYR A 1 278 ? 10.652 3.950 -8.769 1.00 90.94 278 TYR A C 1
ATOM 2189 O O . TYR A 1 278 ? 11.184 3.997 -7.662 1.00 90.94 278 TYR A O 1
ATOM 2197 N N . GLY A 1 279 ? 11.302 4.285 -9.880 1.00 90.75 279 GLY A N 1
ATOM 2198 C CA . GLY A 1 279 ? 12.675 4.781 -9.913 1.00 90.75 279 GLY A CA 1
ATOM 2199 C C . GLY A 1 279 ? 12.823 6.057 -10.739 1.00 90.75 279 GLY A C 1
ATOM 2200 O O . GLY A 1 279 ? 12.026 6.331 -11.638 1.00 90.75 279 GLY A O 1
ATOM 2201 N N . TYR A 1 280 ? 13.856 6.843 -10.441 1.00 88.94 280 TYR A N 1
ATOM 2202 C CA . TYR A 1 280 ? 14.200 8.077 -11.158 1.00 88.94 280 TYR A CA 1
ATOM 2203 C C . TYR A 1 280 ? 15.713 8.317 -11.161 1.00 88.94 280 TYR A C 1
ATOM 2205 O O . TYR A 1 280 ? 16.442 7.778 -10.330 1.00 88.94 280 TYR A O 1
ATOM 2213 N N . SER A 1 281 ? 16.214 9.106 -12.114 1.00 84.44 281 SER A N 1
ATOM 2214 C CA . SER A 1 281 ? 17.637 9.477 -12.157 1.00 84.44 281 SER A CA 1
ATOM 2215 C C . SER A 1 281 ? 17.988 10.531 -11.107 1.00 84.44 281 SER A C 1
ATOM 2217 O O . SER A 1 281 ? 17.189 11.435 -10.875 1.00 84.44 281 SER A O 1
ATOM 2219 N N . GLU A 1 282 ? 19.211 10.501 -10.574 1.00 78.06 282 GLU A N 1
ATOM 2220 C CA . GLU A 1 282 ? 19.725 11.519 -9.639 1.00 78.06 282 GLU A CA 1
ATOM 2221 C C . GLU A 1 282 ? 19.606 12.964 -10.150 1.00 78.06 282 GLU A C 1
ATOM 2223 O O . GLU A 1 282 ? 19.274 13.863 -9.380 1.00 78.06 282 GLU A O 1
ATOM 2228 N N . ASN A 1 283 ? 19.796 13.185 -11.453 1.00 76.88 283 ASN A N 1
ATOM 2229 C CA . ASN A 1 283 ? 19.608 14.487 -12.103 1.00 76.88 283 ASN A CA 1
ATOM 2230 C C . ASN A 1 283 ? 18.126 14.745 -12.410 1.00 76.88 283 ASN A C 1
ATOM 2232 O O . ASN A 1 283 ? 17.776 14.902 -13.575 1.00 76.88 283 ASN A O 1
ATOM 2236 N N . TYR A 1 284 ? 17.277 14.686 -11.379 1.00 62.78 284 TYR A N 1
ATOM 2237 C CA . TYR A 1 284 ? 15.811 14.689 -11.443 1.00 62.78 284 TYR A CA 1
ATOM 2238 C C . TYR A 1 284 ? 15.253 15.612 -12.540 1.00 62.78 284 TYR A C 1
ATOM 2240 O O . TYR A 1 284 ? 15.108 16.819 -12.364 1.00 62.78 284 TYR A O 1
ATOM 2248 N N . ASP A 1 285 ? 14.922 15.010 -13.675 1.00 65.44 285 ASP A N 1
ATOM 2249 C CA . ASP A 1 285 ? 14.029 15.556 -14.681 1.00 65.44 285 ASP A CA 1
ATOM 2250 C C . ASP A 1 285 ? 12.815 14.632 -14.617 1.00 65.44 285 ASP A C 1
ATOM 2252 O O . ASP A 1 285 ? 12.961 13.425 -14.779 1.00 65.44 285 ASP A O 1
ATOM 2256 N N . GLU A 1 286 ? 11.623 15.148 -14.319 1.00 54.06 286 GLU A N 1
ATOM 2257 C CA . GLU A 1 286 ? 10.401 14.334 -14.195 1.00 54.06 286 GLU A CA 1
ATOM 2258 C C . GLU A 1 286 ? 10.115 13.490 -15.451 1.00 54.06 286 GLU A C 1
ATOM 2260 O O . GLU A 1 286 ? 9.385 12.499 -15.395 1.00 54.06 286 GLU A O 1
ATOM 2265 N N . SER A 1 287 ? 10.740 13.831 -16.583 1.00 57.28 287 SER A N 1
ATOM 2266 C CA . SER A 1 287 ? 10.746 13.029 -17.802 1.00 57.28 287 SER A CA 1
ATOM 2267 C C . SER A 1 287 ? 11.649 11.782 -17.752 1.00 57.28 287 SER A C 1
ATOM 2269 O O . SER A 1 287 ? 11.734 11.062 -18.754 1.00 57.28 287 SER A O 1
ATOM 2271 N N . SER A 1 288 ? 12.321 11.496 -16.631 1.00 71.56 288 SER A N 1
ATOM 2272 C CA . SER A 1 288 ? 13.290 10.406 -16.463 1.00 71.56 288 SER A CA 1
ATOM 2273 C C . SER A 1 288 ? 12.854 9.303 -15.494 1.00 71.56 288 SER A C 1
ATOM 2275 O O . SER A 1 288 ? 13.670 8.435 -15.176 1.00 71.56 288 SER A O 1
ATOM 2277 N N . SER A 1 289 ? 11.592 9.278 -15.059 1.00 86.75 289 SER A N 1
ATOM 2278 C CA . SER A 1 289 ? 11.084 8.210 -14.199 1.00 86.75 289 SER A CA 1
ATOM 2279 C C . SER A 1 289 ? 10.754 6.921 -14.951 1.00 86.75 289 SER A C 1
ATOM 2281 O O . SER A 1 289 ? 10.522 6.890 -16.166 1.00 86.75 289 SER A O 1
ATOM 2283 N N . PHE A 1 290 ? 10.814 5.804 -14.237 1.00 87.94 290 PHE A N 1
ATOM 2284 C CA . PHE A 1 290 ? 10.575 4.477 -14.787 1.00 87.94 290 PHE A CA 1
ATOM 2285 C C . PHE A 1 290 ? 10.172 3.500 -13.688 1.00 87.94 290 PHE A C 1
ATOM 2287 O O . PHE A 1 290 ? 10.533 3.653 -12.524 1.00 87.94 290 PHE A O 1
ATOM 2294 N N . THR A 1 291 ? 9.470 2.449 -14.088 1.00 90.88 291 THR A N 1
ATOM 2295 C CA . THR A 1 291 ? 9.262 1.285 -13.231 1.00 90.88 291 THR A CA 1
ATOM 2296 C C . THR A 1 291 ? 10.506 0.392 -13.287 1.00 90.88 291 THR A C 1
ATOM 2298 O O . THR A 1 291 ? 11.033 0.121 -14.374 1.00 90.88 291 THR A O 1
ATOM 2301 N N . ILE A 1 292 ? 10.980 -0.077 -12.130 1.00 92.94 292 ILE A N 1
ATOM 2302 C CA . ILE A 1 292 ? 12.051 -1.078 -12.023 1.00 92.94 292 ILE A CA 1
ATOM 2303 C C . ILE A 1 292 ? 11.617 -2.304 -11.251 1.00 92.94 292 ILE A C 1
ATOM 2305 O O . ILE A 1 292 ? 10.815 -2.213 -10.326 1.00 92.94 292 ILE A O 1
ATOM 2309 N N . ASN A 1 293 ? 12.216 -3.441 -11.593 1.00 94.38 293 ASN A N 1
ATOM 2310 C CA . ASN A 1 293 ? 12.018 -4.696 -10.890 1.00 94.38 293 ASN A CA 1
ATOM 2311 C C . ASN A 1 293 ? 13.332 -5.227 -10.305 1.00 94.38 293 ASN A C 1
ATOM 2313 O O . ASN A 1 293 ? 14.310 -5.374 -11.037 1.00 94.38 293 ASN A O 1
ATOM 2317 N N . TRP A 1 294 ? 13.333 -5.545 -9.012 1.00 95.00 294 TRP A N 1
ATOM 2318 C CA . TRP A 1 294 ? 14.354 -6.342 -8.340 1.00 95.00 294 TRP A CA 1
ATOM 2319 C C . TRP A 1 294 ? 13.953 -7.814 -8.338 1.00 95.00 294 TRP A C 1
ATOM 2321 O O . TRP A 1 294 ? 12.822 -8.156 -7.985 1.00 95.00 294 TRP A O 1
ATOM 2331 N N . ASN A 1 295 ? 14.901 -8.674 -8.703 1.00 92.44 295 ASN A N 1
ATOM 2332 C CA . ASN A 1 295 ? 14.692 -10.114 -8.866 1.00 92.44 295 ASN A CA 1
ATOM 2333 C C . ASN A 1 295 ? 15.419 -10.993 -7.829 1.00 92.44 295 ASN A C 1
ATOM 2335 O O . ASN A 1 295 ? 15.610 -12.185 -8.072 1.00 92.44 295 ASN A O 1
ATOM 2339 N N . GLY A 1 296 ? 15.900 -10.396 -6.736 1.00 93.38 296 GLY A N 1
ATOM 2340 C CA . GLY A 1 296 ? 16.745 -11.058 -5.734 1.00 93.38 296 GLY A CA 1
ATOM 2341 C C . GLY A 1 296 ? 18.245 -10.881 -5.969 1.00 93.38 296 GLY A C 1
ATOM 2342 O O . GLY A 1 296 ? 19.038 -11.077 -5.056 1.00 93.38 296 GLY A O 1
ATOM 2343 N N . SER A 1 297 ? 18.657 -10.468 -7.171 1.00 93.00 297 SER A N 1
ATOM 2344 C CA . SER A 1 297 ? 20.078 -10.275 -7.497 1.00 93.00 297 SER A CA 1
ATOM 2345 C C . SER A 1 297 ? 20.377 -8.996 -8.272 1.00 93.00 297 SER A C 1
ATOM 2347 O O . SER A 1 297 ? 21.443 -8.401 -8.098 1.00 93.00 297 SER A O 1
ATOM 2349 N N . LYS A 1 298 ? 19.458 -8.571 -9.143 1.00 93.19 298 LYS A N 1
ATOM 2350 C CA . LYS A 1 298 ? 19.638 -7.420 -10.023 1.00 93.19 298 LYS A CA 1
ATOM 2351 C C . LYS A 1 298 ? 18.338 -6.664 -10.249 1.00 93.19 298 LYS A C 1
ATOM 2353 O O . LYS A 1 298 ? 17.243 -7.227 -10.193 1.00 93.19 298 LYS A O 1
ATOM 2358 N N . TRP A 1 299 ? 18.499 -5.384 -10.561 1.00 93.69 299 TRP A N 1
ATOM 2359 C CA . TRP A 1 299 ? 17.459 -4.506 -11.054 1.00 93.69 299 TRP A CA 1
ATOM 2360 C C . TRP A 1 299 ? 17.327 -4.647 -12.572 1.00 93.69 299 TRP A C 1
ATOM 2362 O O . TRP A 1 299 ? 18.308 -4.721 -13.312 1.00 93.69 299 TRP A O 1
ATOM 2372 N N . SER A 1 300 ? 16.090 -4.614 -13.039 1.00 92.88 300 SER A N 1
ATOM 2373 C CA . SER A 1 300 ? 15.708 -4.500 -14.446 1.00 92.88 300 SER A CA 1
ATOM 2374 C C . SER A 1 300 ? 14.879 -3.238 -14.628 1.00 92.88 300 SER A C 1
ATOM 2376 O O . SER A 1 300 ? 14.129 -2.844 -13.733 1.00 92.88 300 SER A O 1
ATOM 2378 N N . LYS A 1 301 ? 15.043 -2.580 -15.776 1.00 90.81 301 LYS A N 1
ATOM 2379 C CA . LYS A 1 301 ? 14.235 -1.420 -16.151 1.00 90.81 301 LYS A CA 1
ATOM 2380 C C . LYS A 1 301 ? 13.058 -1.911 -16.977 1.00 90.81 301 LYS A C 1
ATOM 2382 O O . LYS A 1 301 ? 13.252 -2.485 -18.046 1.00 90.81 301 LYS A O 1
ATOM 2387 N N . GLU A 1 302 ? 11.850 -1.697 -16.476 1.00 89.69 302 GLU A N 1
ATOM 2388 C CA . GLU A 1 302 ? 10.654 -2.291 -17.063 1.00 89.69 302 GLU A CA 1
ATOM 2389 C C . GLU A 1 302 ? 10.082 -1.417 -18.170 1.00 89.69 302 GLU A C 1
ATOM 2391 O O . GLU A 1 302 ? 10.021 -1.829 -19.328 1.00 89.69 302 GLU A O 1
ATOM 2396 N N . PHE A 1 303 ? 9.717 -0.181 -17.842 1.00 83.75 303 PHE A N 1
ATOM 2397 C CA . PHE A 1 303 ? 9.261 0.784 -18.833 1.00 83.75 303 PHE A CA 1
ATOM 2398 C C . PHE A 1 303 ? 9.385 2.214 -18.309 1.00 83.75 303 PHE A C 1
ATOM 2400 O O . PHE A 1 303 ? 9.490 2.458 -17.107 1.00 83.75 303 PHE A O 1
ATOM 2407 N N . LYS A 1 304 ? 9.397 3.163 -19.246 1.00 85.19 304 LYS A N 1
ATOM 2408 C CA . LYS A 1 304 ? 9.471 4.593 -18.960 1.00 85.19 304 LYS A CA 1
ATOM 2409 C C . LYS A 1 304 ? 8.097 5.139 -18.564 1.00 85.19 304 LYS A C 1
ATOM 2411 O O . LYS A 1 304 ? 7.115 4.916 -19.279 1.00 85.19 304 LYS A O 1
ATOM 2416 N N . GLU A 1 305 ? 8.076 5.891 -17.474 1.00 78.69 305 GLU A N 1
ATOM 2417 C CA . GLU A 1 305 ? 6.910 6.627 -16.999 1.00 78.69 305 GLU A CA 1
ATOM 2418 C C . GLU A 1 305 ? 6.934 8.062 -17.535 1.00 78.69 305 GLU A C 1
ATOM 2420 O O . GLU A 1 305 ? 7.985 8.607 -17.882 1.00 78.69 305 GLU A O 1
ATOM 2425 N N . THR A 1 306 ? 5.759 8.675 -17.649 1.00 69.94 306 THR A N 1
ATOM 2426 C CA . THR A 1 306 ? 5.624 10.071 -18.084 1.00 69.94 306 THR A CA 1
ATOM 2427 C C . THR A 1 306 ? 4.833 10.840 -17.036 1.00 69.94 306 THR A C 1
ATOM 2429 O O . THR A 1 306 ? 3.619 10.976 -17.162 1.00 69.94 306 THR A O 1
ATOM 2432 N N . GLY A 1 307 ? 5.547 11.327 -16.016 1.00 65.56 307 GLY A N 1
ATOM 2433 C CA . GLY A 1 307 ? 5.043 12.230 -14.976 1.00 65.56 307 GLY A CA 1
ATOM 2434 C C . GLY A 1 307 ? 4.163 11.576 -13.902 1.00 65.56 307 GLY A C 1
ATOM 2435 O O . GLY A 1 307 ? 3.457 10.611 -14.166 1.00 65.56 307 GLY A O 1
ATOM 2436 N N . GLY A 1 308 ? 4.181 12.136 -12.690 1.00 70.06 308 GLY A N 1
ATOM 2437 C CA . GLY A 1 308 ? 3.197 11.854 -11.636 1.00 70.06 308 GLY A CA 1
ATOM 2438 C C . GLY A 1 308 ? 3.570 10.791 -10.595 1.00 70.06 308 GLY A C 1
ATOM 2439 O O . GLY A 1 308 ? 4.575 10.093 -10.697 1.00 70.06 308 GLY A O 1
ATOM 2440 N N . MET A 1 309 ? 2.732 10.711 -9.558 1.00 75.00 309 MET A N 1
ATOM 2441 C CA . MET A 1 309 ? 2.715 9.616 -8.581 1.00 75.00 309 MET A CA 1
ATOM 2442 C C . MET A 1 309 ? 1.894 8.458 -9.146 1.00 75.00 309 MET A C 1
ATOM 2444 O O . MET A 1 309 ? 0.948 8.695 -9.898 1.00 75.00 309 MET A O 1
ATOM 2448 N N . TYR A 1 310 ? 2.239 7.229 -8.775 1.00 84.00 310 TYR A N 1
ATOM 2449 C CA . TYR A 1 310 ? 1.594 6.019 -9.273 1.00 84.00 310 TYR A CA 1
ATOM 2450 C C . TYR A 1 310 ? 1.138 5.138 -8.116 1.00 84.00 310 TYR A C 1
ATOM 2452 O O . TYR A 1 310 ? 1.850 4.984 -7.126 1.00 84.00 310 TYR A O 1
ATOM 2460 N N . GLU A 1 311 ? -0.004 4.488 -8.290 1.00 87.81 311 GLU A N 1
ATOM 2461 C CA . GLU A 1 311 ? -0.362 3.311 -7.516 1.00 87.81 311 GLU A CA 1
ATOM 2462 C C . GLU A 1 311 ? 0.089 2.064 -8.273 1.00 87.81 311 GLU A C 1
ATOM 2464 O O . GLU A 1 311 ? -0.129 1.928 -9.479 1.00 87.81 311 GLU A O 1
ATOM 2469 N N . MET A 1 312 ? 0.725 1.145 -7.553 1.00 90.56 312 MET A N 1
ATOM 2470 C CA . MET A 1 312 ? 1.268 -0.094 -8.095 1.00 90.56 312 MET A CA 1
ATOM 2471 C C . MET A 1 312 ? 0.879 -1.251 -7.182 1.00 90.56 312 MET A C 1
ATOM 2473 O O . MET A 1 312 ? 1.178 -1.223 -5.986 1.00 90.56 312 MET A O 1
ATOM 2477 N N . LYS A 1 313 ? 0.253 -2.293 -7.740 1.00 92.12 313 LYS A N 1
ATOM 2478 C CA . LYS A 1 313 ? 0.029 -3.554 -7.020 1.00 92.12 313 LYS A CA 1
ATOM 2479 C C . LYS A 1 313 ? 0.2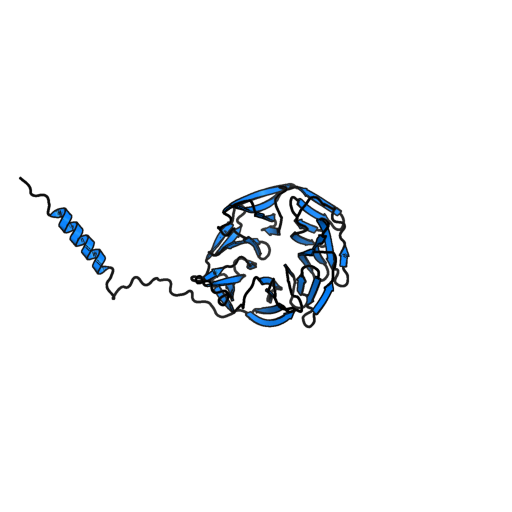58 -4.772 -7.888 1.00 92.12 313 LYS A C 1
ATOM 2481 O O . LYS A 1 313 ? -0.133 -4.803 -9.054 1.00 92.12 313 LYS A O 1
ATOM 2486 N N . LYS A 1 314 ? 0.801 -5.813 -7.267 1.00 90.81 314 LYS A N 1
ATOM 2487 C CA . LYS A 1 314 ? 0.676 -7.185 -7.740 1.00 90.81 314 LYS A CA 1
ATOM 2488 C C . LYS A 1 314 ? -0.807 -7.580 -7.725 1.00 90.81 314 LYS A C 1
ATOM 2490 O O . LYS A 1 314 ? -1.467 -7.423 -6.702 1.00 90.81 314 LYS A O 1
ATOM 2495 N N . VAL A 1 315 ? -1.316 -8.061 -8.856 1.00 90.69 315 VAL A N 1
ATOM 2496 C CA . VAL A 1 315 ? -2.709 -8.501 -9.050 1.00 90.69 315 VAL A CA 1
ATOM 2497 C C . VAL A 1 315 ? -2.726 -9.941 -9.556 1.00 90.69 315 VAL A C 1
ATOM 2499 O O . VAL A 1 315 ? -3.060 -10.234 -10.701 1.00 90.69 315 VAL A O 1
ATOM 2502 N N . GLY A 1 316 ? -2.271 -10.846 -8.695 1.00 86.62 316 GLY A N 1
ATOM 2503 C CA . GLY A 1 316 ? -2.085 -12.263 -9.000 1.00 86.62 316 GLY A CA 1
ATOM 2504 C C . GLY A 1 316 ? -0.633 -12.658 -9.195 1.00 86.62 316 GLY A C 1
ATOM 2505 O O . GLY A 1 316 ? 0.271 -11.827 -9.172 1.00 86.62 316 GLY A O 1
ATOM 2506 N N . GLU A 1 317 ? -0.392 -13.958 -9.361 1.00 86.19 317 GLU A N 1
ATOM 2507 C CA . GLU A 1 317 ? 0.955 -14.536 -9.277 1.00 86.19 317 GLU A CA 1
ATOM 2508 C C . GLU A 1 317 ? 1.947 -13.919 -10.276 1.00 86.19 317 GLU A C 1
ATOM 2510 O O . GLU A 1 317 ? 3.102 -13.679 -9.926 1.00 86.19 317 GLU A O 1
ATOM 2515 N N . ASN A 1 318 ? 1.473 -13.597 -11.483 1.00 88.31 318 ASN A N 1
ATOM 2516 C CA . ASN A 1 318 ? 2.304 -13.181 -12.615 1.00 88.31 318 ASN A CA 1
ATOM 2517 C C . ASN A 1 318 ? 1.948 -11.801 -13.179 1.00 88.31 318 ASN A C 1
ATOM 2519 O O . ASN A 1 318 ? 2.377 -11.476 -14.289 1.00 88.31 318 ASN A O 1
ATOM 2523 N N . TYR A 1 319 ? 1.155 -11.005 -12.457 1.00 90.38 319 TYR A N 1
ATOM 2524 C CA . TYR A 1 319 ? 0.632 -9.747 -12.982 1.00 90.38 319 TYR A CA 1
ATOM 2525 C C . TYR A 1 319 ? 0.818 -8.579 -12.022 1.00 90.38 319 TYR A C 1
ATOM 2527 O O . TYR A 1 319 ? 0.633 -8.714 -10.815 1.00 90.38 319 TYR A O 1
ATOM 2535 N N . TYR A 1 320 ? 1.122 -7.413 -12.587 1.00 92.00 320 TYR A N 1
ATOM 2536 C CA . TYR A 1 320 ? 1.109 -6.131 -11.888 1.00 92.00 320 TYR A CA 1
ATOM 2537 C C . TYR A 1 320 ? 0.201 -5.146 -12.608 1.00 92.00 320 TYR A C 1
ATOM 2539 O O . TYR A 1 320 ? 0.184 -5.097 -13.837 1.00 92.00 320 TYR A O 1
ATOM 2547 N N . CYS A 1 321 ? -0.499 -4.334 -11.824 1.00 91.69 321 CYS A N 1
ATOM 2548 C CA . CYS A 1 321 ? -1.249 -3.179 -12.284 1.00 91.69 321 CYS A CA 1
ATOM 2549 C C . CYS A 1 321 ? -0.567 -1.906 -11.795 1.00 91.69 321 CYS A C 1
ATOM 2551 O O . CYS A 1 321 ? -0.210 -1.800 -10.619 1.00 91.69 321 CYS A O 1
ATOM 2553 N N . ILE A 1 322 ? -0.416 -0.948 -12.705 1.00 90.81 322 ILE A N 1
ATOM 2554 C CA . ILE A 1 322 ? 0.096 0.392 -12.425 1.00 90.81 322 ILE A CA 1
ATOM 2555 C C . ILE A 1 322 ? -0.888 1.406 -12.988 1.00 90.81 322 ILE A C 1
ATOM 2557 O O . ILE A 1 322 ? -1.344 1.272 -14.126 1.00 90.81 322 ILE A O 1
ATOM 2561 N N . VAL A 1 323 ? -1.204 2.423 -12.197 1.00 89.25 323 VAL A N 1
ATOM 2562 C CA . VAL A 1 323 ? -2.077 3.522 -12.603 1.00 89.25 323 VAL A CA 1
ATOM 2563 C C . VAL A 1 323 ? -1.562 4.831 -12.004 1.00 89.25 323 VAL A C 1
ATOM 2565 O O . VAL A 1 323 ? -1.143 4.836 -10.846 1.00 89.25 323 VAL A O 1
ATOM 2568 N N . PRO A 1 324 ? -1.558 5.948 -12.750 1.00 85.69 324 PRO A N 1
ATOM 2569 C CA . PRO A 1 324 ? -1.259 7.253 -12.177 1.00 85.69 324 PRO A CA 1
ATOM 2570 C C . PRO A 1 324 ? -2.236 7.566 -11.042 1.00 85.69 324 PRO A C 1
ATOM 2572 O O . PRO A 1 324 ? -3.450 7.472 -11.231 1.00 85.69 324 PRO A O 1
ATOM 2575 N N . SER A 1 325 ? -1.724 7.977 -9.883 1.00 82.88 325 SER A N 1
ATOM 2576 C CA . SER A 1 325 ? -2.566 8.392 -8.761 1.00 82.88 325 SER A CA 1
ATOM 2577 C C . SER A 1 325 ? -3.387 9.625 -9.138 1.00 82.88 325 SER A C 1
ATOM 2579 O O . SER A 1 325 ? -4.533 9.751 -8.732 1.00 82.88 325 SER A O 1
ATOM 2581 N N . TYR A 1 326 ? -2.830 10.515 -9.965 1.00 80.50 326 TYR A N 1
ATOM 2582 C CA . TYR A 1 326 ? -3.511 11.689 -10.506 1.00 80.50 326 TYR A CA 1
ATOM 2583 C C . TYR A 1 326 ? -3.289 11.791 -12.014 1.00 80.50 326 TYR A C 1
ATOM 2585 O O . TYR A 1 326 ? -2.153 11.698 -12.482 1.00 80.50 326 TYR A O 1
ATOM 2593 N N . SER A 1 327 ? -4.367 12.039 -12.758 1.00 71.00 327 SER A N 1
ATOM 2594 C CA . SER A 1 327 ? -4.305 12.436 -14.160 1.00 71.00 327 SER A CA 1
ATOM 2595 C C . SER A 1 327 ? -4.958 13.810 -14.320 1.00 71.00 327 SER A C 1
ATOM 2597 O O . SER A 1 327 ? -6.113 13.981 -13.928 1.00 71.00 327 SER A O 1
ATOM 2599 N N . PRO A 1 328 ? -4.270 14.802 -14.919 1.00 63.97 328 PRO A N 1
ATOM 2600 C CA . PRO A 1 328 ? -4.895 16.084 -15.251 1.00 63.97 328 PRO A CA 1
ATOM 2601 C C . PRO A 1 328 ? -5.947 15.946 -16.363 1.00 63.97 328 PRO A C 1
ATOM 2603 O O . PRO A 1 328 ? -6.644 16.907 -16.680 1.00 63.97 328 PRO A O 1
ATOM 2606 N N . PHE A 1 329 ? -6.049 14.766 -16.973 1.00 67.06 329 PHE A N 1
ATOM 2607 C CA . PHE A 1 329 ? -7.051 14.420 -17.964 1.00 67.06 329 PHE A CA 1
ATOM 2608 C C . PHE A 1 329 ? -8.125 13.537 -17.317 1.00 67.06 329 PHE A C 1
ATOM 2610 O O . PHE A 1 329 ? -7.833 12.778 -16.396 1.00 67.06 329 PHE A O 1
ATOM 2617 N N . ASP A 1 330 ? -9.341 13.521 -17.871 1.00 65.50 330 ASP A N 1
ATOM 2618 C CA . ASP A 1 330 ? -10.437 12.621 -17.445 1.00 65.50 330 ASP A CA 1
ATOM 2619 C C . ASP A 1 330 ? -10.161 11.123 -17.729 1.00 65.50 330 ASP A C 1
ATOM 2621 O O . ASP A 1 330 ? -11.070 10.296 -17.824 1.00 65.50 330 ASP A O 1
ATOM 2625 N N . ARG A 1 331 ? -8.894 10.769 -17.962 1.00 73.56 331 ARG A N 1
ATOM 2626 C CA . ARG A 1 331 ? -8.413 9.450 -18.354 1.00 73.56 331 ARG A CA 1
ATOM 2627 C C . ARG A 1 331 ? -7.088 9.174 -17.659 1.00 73.56 331 ARG A C 1
ATOM 2629 O O . ARG A 1 331 ? -6.141 9.948 -17.802 1.00 73.56 331 ARG A O 1
ATOM 2636 N N . ALA A 1 332 ? -7.004 8.045 -16.975 1.00 79.06 332 ALA A N 1
ATOM 2637 C CA . ALA A 1 332 ? -5.774 7.472 -16.458 1.00 79.06 332 ALA A CA 1
ATOM 2638 C C . ALA A 1 332 ? -5.342 6.305 -17.356 1.00 79.06 332 ALA A C 1
ATOM 2640 O O . ALA A 1 332 ? -6.171 5.549 -17.868 1.00 79.06 332 ALA A O 1
ATOM 2641 N N . LEU A 1 333 ? -4.034 6.149 -17.558 1.00 82.75 333 LEU A N 1
ATOM 2642 C CA . LEU A 1 333 ? -3.493 4.990 -18.265 1.00 82.75 333 LEU A CA 1
ATOM 2643 C C . LEU A 1 333 ? -3.331 3.843 -17.269 1.00 82.75 333 LEU A C 1
ATOM 2645 O O . LEU A 1 333 ? -2.514 3.932 -16.357 1.00 82.75 333 LEU A O 1
ATOM 2649 N N . LEU A 1 334 ? -4.096 2.770 -17.455 1.00 84.31 334 LEU A N 1
ATOM 2650 C CA . LEU A 1 334 ? -3.871 1.519 -16.744 1.00 84.31 334 LEU A CA 1
ATOM 2651 C C . LEU A 1 334 ? -2.785 0.745 -17.483 1.00 84.31 334 LEU A C 1
ATOM 2653 O O . LEU A 1 334 ? -2.889 0.510 -18.685 1.00 84.31 334 LEU A O 1
ATOM 2657 N N . ARG A 1 335 ? -1.761 0.296 -16.770 1.00 88.06 335 ARG A N 1
ATOM 2658 C CA . ARG A 1 335 ? -0.760 -0.619 -17.312 1.00 88.06 335 ARG A CA 1
ATOM 2659 C C . ARG A 1 335 ? -0.856 -1.955 -16.604 1.00 88.06 335 ARG A C 1
ATOM 2661 O O . ARG A 1 335 ? -0.832 -2.003 -15.378 1.00 88.06 335 ARG A O 1
ATOM 2668 N N . ILE A 1 336 ? -0.937 -3.023 -17.388 1.00 87.75 336 ILE A N 1
ATOM 2669 C CA . ILE A 1 336 ? -0.959 -4.402 -16.904 1.00 87.75 336 ILE A CA 1
ATOM 2670 C C . ILE A 1 336 ? 0.298 -5.090 -17.426 1.00 87.75 336 ILE A C 1
ATOM 2672 O O . ILE A 1 336 ? 0.461 -5.254 -18.636 1.00 87.75 336 ILE A O 1
ATOM 2676 N N . GLY A 1 337 ? 1.196 -5.459 -16.519 1.00 84.62 337 GLY A N 1
ATOM 2677 C CA . GLY A 1 337 ? 2.425 -6.181 -16.832 1.00 84.62 337 GLY A CA 1
ATOM 2678 C C . GLY A 1 337 ? 2.248 -7.664 -16.567 1.00 84.62 337 GLY A C 1
ATOM 2679 O O . GLY A 1 337 ? 1.940 -8.034 -15.437 1.00 84.62 337 GLY A O 1
ATOM 2680 N N . ARG A 1 338 ? 2.459 -8.512 -17.578 1.00 88.69 338 ARG A N 1
ATOM 2681 C CA . ARG A 1 338 ? 2.519 -9.974 -17.430 1.00 88.69 338 ARG A CA 1
ATOM 2682 C C . ARG A 1 338 ? 3.973 -10.426 -17.384 1.00 88.69 338 ARG A C 1
ATOM 2684 O O . ARG A 1 338 ? 4.738 -10.079 -18.277 1.00 88.69 338 ARG A O 1
ATOM 2691 N N . LYS A 1 339 ? 4.355 -11.204 -16.376 1.00 87.12 339 LYS A N 1
ATOM 2692 C CA . LYS A 1 339 ? 5.699 -11.791 -16.281 1.00 87.12 339 LYS A CA 1
ATOM 2693 C C . LYS A 1 339 ? 5.945 -12.756 -17.455 1.00 87.12 339 LYS A C 1
ATOM 2695 O O . LYS A 1 339 ? 5.054 -13.551 -17.764 1.00 87.12 339 LYS A O 1
ATOM 2700 N N . LYS A 1 340 ? 7.103 -12.632 -18.113 1.00 87.00 340 LYS A N 1
ATOM 2701 C CA . LYS A 1 340 ? 7.536 -13.478 -19.243 1.00 87.00 340 LYS A CA 1
ATOM 2702 C C . LYS A 1 340 ? 7.869 -14.904 -18.827 1.00 87.00 340 LYS A C 1
ATOM 2704 O O . LYS A 1 340 ? 8.370 -15.078 -17.691 1.00 87.00 340 LYS A O 1
#

Nearest PDB structures (foldseek):
  3tvv-assembly1_A  TM=2.297E-01  e=7.087E-01  Saccharomyces cerevisiae S288C
  3to1-assembly2_B  TM=2.371E-01  e=1.035E+00  Saccharomyces cerevisiae S288C
  6thl-assembly1_A  TM=2.372E-01  e=2.544E+00  Saccharomyces cerevisiae
  3gyp-assembly1_A  TM=2.174E-01  e=1.441E+00  Saccharomyces cerevisiae
  3to1-assembly1_A  TM=1.765E-01  e=1.193E+00  Saccharomyces cerevisiae S288C

Radius of gyration: 25.07 Å; Cα contacts (8 Å, |Δi|>4): 847; chains: 1; bounding box: 100×38×47 Å

pLDDT: mean 86.57,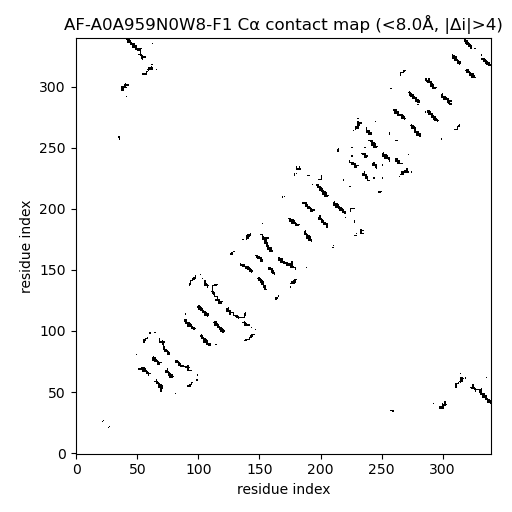 std 11.92, range [44.81, 98.12]

Foldseek 3Di:
DDDPDPVVVVVVVVVVVVVVVCPDPVDDPDPPDDAFDFDAAQWDKDKDKDLAQFFQAWAAQAQQWIWTFGQFKIWTHRNDDIDIDGHPFWGWADWDADDLQFIKTWTAGPQQWIWIWGHGNPDIDTAPPDTDSPFPTIFQEWDDPDCQFIWTWAAQWIWTGRNNDIDIAGDPNRFGFNYWAAAVNWIKTWGWGDDPFWIKTWMWTDDPNHTDTQDIDIGGPPADDFQWDDAARFTWTFDFQAIFGDPSNGTHHDGGDRPPKGFDGAWYHNDPQWIKTKMAGPVDDQQGIFIWIHRNPRIHTHDGDRDADWHWYDRHDFWIWIWHSGDPDSIIMIMIIGGD

Sequence (340 aa):
MKKIIFIPVYISVVLCSILIVSCSDNNPVTSQDGPYQFDSSRYEWRTDTLYSSYVSNLFGFDTSHVFFLGTHSLSIYNGANYSSYAFDDMRFNVIGGIDNSNIYIGGWYPNGDYRVMKWDGATFTDLPVPSDTATKYGITGILVQSPNEIWLGTEGKIFFANGISFKEYKIDSASVISRITLNDGILLASGRRNLKSESETYVYKFENSTWIKIYSEIIPNNAQPVFPSQLGNELFGVMEEGVFGFNNSGFMKIINSPSPYKLGGILSGSNENEILAYGYSENYDESSSFTINWNGSKWSKEFKETGGMYEMKKVGENYYCIVPSYSPFDRALLRIGRKK

Mean predicted aligned error: 8.39 Å

Secondary structure (DSSP, 8-state):
----SHHHHHHHHHHHHHHHHTT-TTS----S-PSP-PBPP-EEEEEEEE--SB-SEEEEEETTEEEEE-SSEEEEE-SS-EEEEE-TT-EEEEEEEEETTEEEEEEE-TTS-EEEEEE-SS-EEEE-PPP-TT-SS---EEEEEETTEEEEE-BSEEEEEETTEEEEEE--TT-EEEEEEEETTEEEEEEEEE-SSEEEEEEEEEETTEEEEEEEEEEETTSPPPEEEEETTEEEEEETTEEEEE-SS-EEEEEE--TTEEEEEEEEEEETTEEEEEEEESS--GGG-EEEEE-SS-EEEEEE--SS-EEEEE-STTEEEEEESB-SSS-EEEEEEEE-

Solvent-accessible surface area (backbone atoms only — not comparable to full-atom values): 18010 Å² total; per-residue (Å²): 137,90,92,85,72,64,66,67,55,51,52,51,52,54,53,53,53,54,57,54,64,62,68,38,91,90,53,66,86,62,68,89,72,62,78,60,80,60,48,76,52,59,50,54,73,45,80,47,81,39,85,40,40,41,32,71,38,66,44,36,69,33,68,52,47,31,38,38,31,19,57,41,35,40,37,39,32,55,66,84,54,78,48,78,47,80,36,97,64,43,40,48,51,30,66,41,47,78,51,84,47,42,30,40,39,23,9,22,34,92,80,27,34,55,47,37,35,36,35,58,71,84,53,78,46,80,50,76,66,82,77,49,64,87,38,93,51,31,30,35,12,52,34,47,82,46,91,49,37,32,39,38,19,20,42,18,34,37,37,42,29,51,60,74,46,75,45,83,42,77,56,62,70,75,43,34,24,54,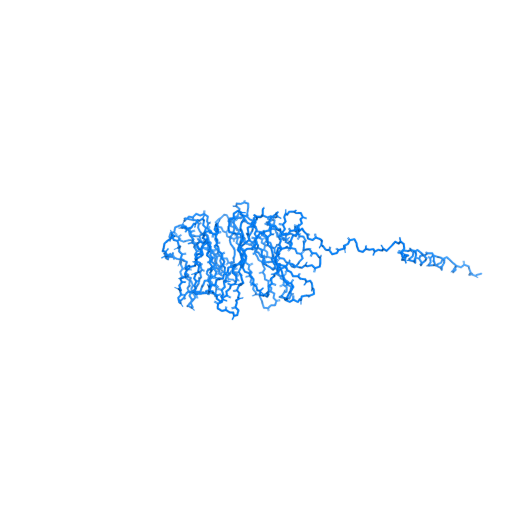38,39,46,44,41,92,84,41,44,35,39,31,34,53,36,82,53,99,66,30,34,36,36,38,33,29,38,60,53,95,96,40,74,42,78,57,35,76,48,77,42,50,64,90,53,84,64,64,36,83,39,63,24,64,55,35,52,30,28,27,36,50,68,26,38,17,43,53,73,84,65,47,74,43,82,75,43,73,37,62,51,73,31,29,36,45,73,44,61,26,37,58,42,95,44,36,33,38,33,37,30,32,44,72,81,74,46,68,81,52,28,25,39,31,34,39,62,63,83,52,50,18,56,57,49,80,44,80,64,78,56,62,39,57,36,54,18,32,99,54,30,36,41,37,32,44,28,57,32,102,43,76,47,23,57,36,34,43,29,37,59,112